Protein AF-A0A7J7NS73-F1 (afdb_monomer)

Nearest PDB structures (foldseek):
  8jua-assembly1_B  TM=2.413E-01  e=7.884E+00  Streptomyces sp. ZJ306

Mean predicted aligned error: 14.18 Å

pLDDT: mean 81.71, std 8.51, range [56.69, 96.31]

InterPro domains:
  IPR004252 Probable transposase, Ptta/En/Spm, plant [PF03004] (30-134)

Foldseek 3Di:
DPDDDPVVVVVVVVVCVDPCCVPPVNPPVVVVVVVVVVVPDQFDFQCVPHFLQNLLVVVCVVVVHDSVPQFLLNSVFVRRAHPVRRGRPPVLNVQLVVCCVVDVPLSQDAQNHSVCVSVPGDDAWADHSPRPRDGRVNSHVVVVVVVVVVVVVVVVVVVVVVVVVVVVVVVVVVVVVVPPPVVVVVVVVVVVVVVVVVVVVVVD

Radius of gyration: 36.44 Å; Cα contacts (8 Å, |Δi|>4): 134; chains: 1; bounding box: 84×57×95 Å

Secondary structure (DSSP, 8-state):
-----HHHHHHHHHHHHSHHIIIIIIIHHHHHHHHHHHHT-SS----TTS-HHHHHHHHHHHHTS-GGGS-HHHHHHHHTB-TT-PBSSHHHHHHHHHHHHH-GGGGSSSTTSHHHHHH-SPPSSBPTT-SS--BHHHHHHHHHHHHHHHHHHHHHHHHHHHHHHHHHHHHHHHHHHHTS-HHHHHHHHHHHHHHHHHHHHT--

Structure (mmCIF, N/CA/C/O backbone):
data_AF-A0A7J7NS73-F1
#
_entry.id   AF-A0A7J7NS73-F1
#
loop_
_atom_site.group_PDB
_atom_site.id
_atom_site.type_symbol
_atom_site.label_atom_id
_atom_site.label_alt_id
_atom_site.label_comp_id
_atom_site.label_asym_id
_atom_site.label_entity_id
_atom_site.label_seq_id
_atom_site.pdbx_PDB_ins_code
_atom_site.Cartn_x
_atom_site.Cartn_y
_atom_site.Cartn_z
_atom_site.occupancy
_atom_site.B_iso_or_equiv
_atom_site.auth_seq_id
_atom_site.auth_comp_id
_atom_site.auth_asym_id
_atom_site.auth_atom_id
_atom_site.pdbx_PDB_model_num
ATOM 1 N N . PRO A 1 1 ? 19.874 -34.256 -9.660 1.00 60.56 1 PRO A N 1
ATOM 2 C CA . PRO A 1 1 ? 20.865 -34.035 -10.738 1.00 60.56 1 PRO A CA 1
ATOM 3 C C . PRO A 1 1 ? 22.137 -34.817 -10.421 1.00 60.56 1 PRO A C 1
ATOM 5 O O . PRO A 1 1 ? 22.610 -34.730 -9.290 1.00 60.56 1 PRO A O 1
ATOM 8 N N . GLU A 1 2 ? 22.622 -35.609 -11.379 1.00 70.38 2 GLU A N 1
ATOM 9 C CA . GLU A 1 2 ? 23.946 -36.233 -11.305 1.00 70.38 2 GLU A CA 1
ATOM 10 C C . GLU A 1 2 ? 25.020 -35.170 -11.060 1.00 70.38 2 GLU A C 1
ATOM 12 O O . GLU A 1 2 ? 24.861 -34.000 -11.421 1.00 70.38 2 GLU A O 1
ATOM 17 N N . PHE A 1 3 ? 26.072 -35.581 -10.360 1.00 80.62 3 PHE A N 1
ATOM 18 C CA . PHE A 1 3 ? 27.175 -34.736 -9.933 1.00 80.62 3 PHE A CA 1
ATOM 19 C C . PHE A 1 3 ? 27.754 -33.978 -11.135 1.00 80.62 3 PHE A C 1
ATOM 21 O O . PHE A 1 3 ? 28.322 -34.590 -12.035 1.00 80.62 3 PHE A O 1
ATOM 28 N N . VAL A 1 4 ? 27.583 -32.653 -11.165 1.00 84.25 4 VAL A N 1
ATOM 29 C CA . VAL A 1 4 ? 28.150 -31.809 -12.224 1.00 84.25 4 VAL A CA 1
ATOM 30 C C . VAL A 1 4 ? 29.666 -31.783 -12.027 1.00 84.25 4 VAL A C 1
ATOM 32 O O . VAL A 1 4 ? 30.113 -31.326 -10.968 1.00 84.25 4 VAL A O 1
ATOM 35 N N . PRO A 1 5 ? 30.465 -32.257 -13.000 1.00 91.12 5 PRO A N 1
ATOM 36 C CA . PRO A 1 5 ? 31.915 -32.206 -12.904 1.00 91.12 5 PRO A CA 1
ATOM 37 C C . PRO A 1 5 ? 32.387 -30.766 -12.708 1.00 91.12 5 PRO A C 1
ATOM 39 O O . PRO A 1 5 ? 31.841 -29.821 -13.290 1.00 91.12 5 PRO A O 1
ATOM 42 N N . ARG A 1 6 ? 33.414 -30.578 -11.874 1.00 88.25 6 ARG A N 1
ATOM 43 C CA . ARG A 1 6 ? 33.948 -29.244 -11.567 1.00 88.25 6 ARG A CA 1
ATOM 44 C C . ARG A 1 6 ? 34.381 -28.523 -12.844 1.00 88.25 6 ARG A C 1
ATOM 46 O O . ARG A 1 6 ? 34.202 -27.311 -12.931 1.00 88.25 6 ARG A O 1
ATOM 53 N N . GLU A 1 7 ? 34.922 -29.244 -13.822 1.00 92.31 7 GLU A N 1
ATOM 54 C CA . GLU A 1 7 ? 35.398 -28.669 -15.081 1.00 92.31 7 GLU A CA 1
ATOM 55 C C . GLU A 1 7 ? 34.259 -28.029 -15.880 1.00 92.31 7 GLU A C 1
ATOM 57 O O . GLU A 1 7 ? 34.429 -26.949 -16.447 1.00 92.31 7 GLU A O 1
ATOM 62 N N . ASP A 1 8 ? 33.083 -28.653 -15.889 1.00 88.94 8 ASP A N 1
ATOM 63 C CA . ASP A 1 8 ? 31.917 -28.135 -16.604 1.00 88.94 8 ASP A CA 1
ATOM 64 C C . ASP A 1 8 ? 31.311 -26.925 -15.889 1.00 88.94 8 ASP A C 1
ATOM 66 O O . ASP A 1 8 ? 30.874 -25.973 -16.542 1.00 88.94 8 ASP A O 1
ATOM 70 N N . TRP A 1 9 ? 31.369 -26.896 -14.553 1.00 86.69 9 TRP A N 1
ATOM 71 C CA . TRP A 1 9 ? 31.002 -25.706 -13.787 1.00 86.69 9 TRP A CA 1
ATOM 72 C C . TRP A 1 9 ? 31.941 -24.530 -14.072 1.00 86.69 9 TRP A C 1
ATOM 74 O O . TRP A 1 9 ? 31.475 -23.416 -14.300 1.00 86.69 9 TRP A O 1
ATOM 84 N N . VAL A 1 10 ? 33.256 -24.768 -14.120 1.00 89.56 10 VAL A N 1
ATOM 85 C CA . VAL A 1 10 ? 34.245 -23.727 -14.449 1.00 89.56 10 VAL A CA 1
ATOM 86 C C . VAL A 1 10 ? 34.012 -23.188 -15.862 1.00 89.56 10 VAL A C 1
ATOM 88 O O . VAL A 1 10 ? 33.873 -21.979 -16.024 1.00 89.56 10 VAL A O 1
ATOM 91 N N . LYS A 1 11 ? 33.827 -24.061 -16.863 1.00 89.31 11 LYS A N 1
ATOM 92 C CA . LYS A 1 11 ? 33.498 -23.646 -18.240 1.00 89.31 11 LYS A CA 1
ATOM 93 C C . LYS A 1 11 ? 32.210 -22.827 -18.318 1.00 89.31 11 LYS A C 1
ATOM 95 O O . LYS A 1 11 ? 32.131 -21.877 -19.094 1.00 89.31 11 LYS A O 1
ATOM 100 N N . PHE A 1 12 ? 31.193 -23.180 -17.532 1.00 85.12 12 PHE A N 1
ATOM 101 C CA . PHE A 1 12 ? 29.945 -22.422 -17.472 1.00 85.12 12 PHE A CA 1
ATOM 102 C C . PHE A 1 12 ? 30.145 -21.026 -16.873 1.00 85.12 12 PHE A C 1
ATOM 104 O O . PHE A 1 12 ? 29.597 -20.055 -17.398 1.00 85.12 12 PHE A O 1
ATOM 111 N N . ILE A 1 13 ? 30.939 -20.906 -15.806 1.00 84.50 13 ILE A N 1
ATOM 112 C CA . ILE A 1 13 ? 31.278 -19.611 -15.206 1.00 84.50 13 ILE A CA 1
ATOM 113 C C . ILE A 1 13 ? 32.102 -18.762 -16.181 1.00 84.50 13 ILE A C 1
ATOM 115 O O . ILE A 1 13 ? 31.768 -17.595 -16.387 1.00 84.50 13 ILE A O 1
ATOM 119 N N . ASP A 1 14 ? 33.098 -19.344 -16.849 1.00 89.62 14 ASP A N 1
ATOM 120 C CA . ASP A 1 14 ? 33.900 -18.657 -17.868 1.00 89.62 14 ASP A CA 1
ATOM 121 C C . ASP A 1 14 ? 33.036 -18.193 -19.045 1.00 89.62 14 ASP A C 1
ATOM 123 O O . ASP A 1 14 ? 33.169 -17.067 -19.522 1.00 89.62 14 ASP A O 1
ATOM 127 N N . TYR A 1 15 ? 32.074 -19.015 -19.473 1.00 84.06 15 TYR A N 1
ATOM 128 C CA . TYR A 1 15 ? 31.088 -18.629 -20.477 1.00 84.06 15 TYR A CA 1
ATOM 129 C C . TYR A 1 15 ? 30.188 -17.486 -19.993 1.00 84.06 15 TYR A C 1
ATOM 131 O O . TYR A 1 15 ? 30.006 -16.516 -20.728 1.00 84.06 15 TYR A O 1
ATOM 139 N N . CYS A 1 16 ? 29.669 -17.549 -18.764 1.00 79.81 16 CYS A N 1
ATOM 140 C CA . CYS A 1 16 ? 28.864 -16.478 -18.170 1.00 79.81 16 CYS A CA 1
ATOM 141 C C . CYS A 1 16 ? 29.636 -15.155 -18.053 1.00 79.81 16 CYS A C 1
ATOM 143 O O . CYS A 1 16 ? 29.041 -14.086 -18.185 1.00 79.81 16 CYS A O 1
ATOM 145 N N . ASN A 1 17 ? 30.949 -15.232 -17.830 1.00 80.44 17 ASN A N 1
ATOM 146 C CA . ASN A 1 17 ? 31.846 -14.080 -17.749 1.00 80.44 17 ASN A CA 1
ATOM 147 C C . ASN A 1 17 ? 32.407 -13.652 -19.109 1.00 80.44 17 ASN A C 1
ATOM 149 O O . ASN A 1 17 ? 33.023 -12.591 -19.210 1.00 80.44 17 ASN A O 1
ATOM 153 N N . SER A 1 18 ? 32.194 -14.445 -20.162 1.00 86.19 18 SER A N 1
ATOM 154 C CA . SER A 1 18 ? 32.634 -14.083 -21.501 1.00 86.19 18 SER A CA 1
ATOM 155 C C . SER A 1 18 ? 31.934 -12.806 -21.959 1.00 86.19 18 SER A C 1
ATOM 157 O O . SER A 1 18 ? 30.728 -12.615 -21.765 1.00 86.19 18 SER A O 1
ATOM 159 N N . GLU A 1 19 ? 32.683 -11.942 -22.641 1.00 86.06 19 GLU A N 1
ATOM 160 C CA . GLU A 1 19 ? 32.148 -10.709 -23.222 1.00 86.06 19 GLU A CA 1
ATOM 161 C C . GLU A 1 19 ? 30.954 -11.005 -24.141 1.00 86.06 19 GLU A C 1
ATOM 163 O O . GLU A 1 19 ? 29.943 -10.301 -24.124 1.00 86.06 19 GLU A O 1
ATOM 168 N N . LYS A 1 20 ? 31.014 -12.125 -24.872 1.00 83.00 20 LYS A N 1
ATOM 169 C CA . LYS A 1 20 ? 29.935 -12.580 -25.749 1.00 83.00 20 LYS A CA 1
ATOM 170 C C . LYS A 1 20 ? 28.628 -12.817 -24.988 1.00 83.00 20 LYS A C 1
ATOM 172 O O . LYS A 1 20 ? 27.575 -12.364 -25.439 1.00 83.00 20 LYS A O 1
ATOM 177 N N . PHE A 1 21 ? 28.673 -13.511 -23.851 1.00 82.31 21 PHE A N 1
ATOM 178 C CA . PHE A 1 21 ? 27.476 -13.766 -23.051 1.00 82.31 21 PHE A CA 1
ATOM 179 C C . PHE A 1 21 ? 26.970 -12.489 -22.382 1.00 82.31 21 PHE A C 1
ATOM 181 O O . PHE A 1 21 ? 25.788 -12.153 -22.503 1.00 82.31 21 PHE A O 1
ATOM 188 N N . LEU A 1 22 ? 27.864 -11.737 -21.734 1.00 78.94 22 LEU A N 1
ATOM 189 C CA . LEU A 1 22 ? 27.497 -10.506 -21.042 1.00 78.94 22 LEU A CA 1
ATOM 190 C C . LEU A 1 22 ? 26.867 -9.494 -22.000 1.00 78.94 22 LEU A C 1
ATOM 192 O O . LEU A 1 22 ? 25.806 -8.958 -21.693 1.00 78.94 22 LEU A O 1
ATOM 196 N N . VAL A 1 23 ? 27.445 -9.275 -23.180 1.00 81.56 23 VAL A N 1
ATOM 197 C CA . VAL A 1 23 ? 26.958 -8.273 -24.135 1.00 81.56 23 VAL A CA 1
ATOM 198 C C . VAL A 1 23 ? 25.747 -8.782 -24.920 1.00 81.56 23 VAL A C 1
ATOM 200 O O . VAL A 1 23 ? 24.679 -8.165 -24.876 1.00 81.56 23 VAL A O 1
ATOM 203 N N . TYR A 1 24 ? 25.876 -9.911 -25.621 1.00 78.12 24 TYR A N 1
ATOM 204 C CA . TYR A 1 24 ? 24.899 -10.318 -26.638 1.00 78.12 24 TYR A CA 1
ATOM 205 C C . TYR A 1 24 ? 23.774 -11.200 -26.104 1.00 78.12 24 TYR A C 1
ATOM 207 O O . TYR A 1 24 ? 22.672 -11.167 -26.651 1.00 78.12 24 TYR A O 1
ATOM 215 N N . VAL A 1 25 ? 24.014 -11.960 -25.033 1.00 79.19 25 VAL A N 1
ATOM 216 C CA . VAL A 1 25 ? 22.995 -12.844 -24.443 1.00 79.19 25 VAL A CA 1
ATOM 217 C C . VAL A 1 25 ? 22.272 -12.151 -23.292 1.00 79.19 25 VAL A C 1
ATOM 219 O O . VAL A 1 25 ? 21.050 -12.257 -23.168 1.00 79.19 25 VAL A O 1
ATOM 222 N N . TYR A 1 26 ? 22.999 -11.394 -22.470 1.00 79.56 26 TYR A N 1
ATOM 223 C CA . TYR A 1 26 ? 22.431 -10.768 -21.284 1.00 79.56 26 TYR A CA 1
ATOM 224 C C . TYR A 1 26 ? 22.078 -9.291 -21.491 1.00 79.56 26 TYR A C 1
ATOM 226 O O . TYR A 1 26 ? 20.899 -8.938 -21.436 1.00 79.56 26 TYR A O 1
ATOM 234 N N . VAL A 1 27 ? 23.051 -8.411 -21.744 1.00 81.19 27 VAL A N 1
ATOM 235 C CA . VAL A 1 27 ? 22.853 -6.951 -21.716 1.00 81.19 27 VAL A CA 1
ATOM 236 C C . VAL A 1 27 ? 21.940 -6.466 -22.840 1.00 81.19 27 VAL A C 1
ATOM 238 O O . VAL A 1 27 ? 20.953 -5.790 -22.546 1.00 81.19 27 VAL A O 1
ATOM 241 N N . ILE A 1 28 ? 22.208 -6.811 -24.105 1.00 80.12 28 ILE A N 1
ATOM 242 C CA . ILE A 1 28 ? 21.413 -6.325 -25.247 1.00 80.12 28 ILE A CA 1
ATOM 243 C C . ILE A 1 28 ? 19.953 -6.813 -25.164 1.00 80.12 28 ILE A C 1
ATOM 245 O O . ILE A 1 28 ? 19.047 -5.969 -25.197 1.00 80.12 28 ILE A O 1
ATOM 249 N N . PRO A 1 29 ? 19.666 -8.118 -24.969 1.00 89.38 29 PRO A N 1
ATOM 250 C CA . PRO A 1 29 ? 18.287 -8.594 -24.873 1.00 89.38 29 PRO A CA 1
ATOM 251 C C . PRO A 1 29 ? 17.561 -8.058 -23.636 1.00 89.38 29 PRO A C 1
ATOM 253 O O . PRO A 1 29 ? 16.378 -7.712 -23.712 1.00 89.38 29 PRO A O 1
ATOM 256 N N . LYS A 1 30 ? 18.251 -7.944 -22.492 1.00 86.19 30 LYS A N 1
ATOM 257 C CA . LYS A 1 30 ? 17.679 -7.355 -21.272 1.00 86.19 30 LYS A CA 1
ATOM 258 C C . LYS A 1 30 ? 17.377 -5.872 -21.461 1.00 86.19 30 LYS A C 1
ATOM 260 O O . LYS A 1 30 ? 16.317 -5.416 -21.041 1.00 86.19 30 LYS A O 1
ATOM 265 N N . SER A 1 31 ? 18.263 -5.129 -22.120 1.00 78.88 31 SER A N 1
ATOM 266 C CA . SER A 1 31 ? 18.066 -3.715 -22.448 1.00 78.88 31 SER A CA 1
ATOM 267 C C . SER A 1 31 ? 16.860 -3.518 -23.369 1.00 78.88 31 SER A C 1
ATOM 269 O O . SER A 1 31 ? 15.975 -2.723 -23.049 1.00 78.88 31 SER A O 1
ATOM 271 N N . LYS A 1 32 ? 16.750 -4.311 -24.445 1.00 87.50 32 LYS A N 1
ATOM 272 C CA . LYS A 1 32 ? 15.605 -4.276 -25.370 1.00 87.50 32 LYS A CA 1
ATOM 273 C C . LYS A 1 32 ? 14.286 -4.558 -24.647 1.00 87.50 32 LYS A C 1
ATOM 275 O O . LYS A 1 32 ? 13.365 -3.747 -24.712 1.00 87.50 32 LYS A O 1
ATOM 280 N N . ARG A 1 33 ? 14.234 -5.637 -23.861 1.00 88.81 33 ARG A N 1
ATOM 281 C CA . ARG A 1 33 ? 13.058 -5.996 -23.052 1.00 88.81 33 ARG A CA 1
ATOM 282 C C . ARG A 1 33 ? 12.699 -4.911 -22.040 1.00 88.81 33 ARG A C 1
ATOM 284 O O . ARG A 1 33 ? 11.530 -4.591 -21.862 1.00 88.81 33 ARG A O 1
ATOM 291 N N . ASN A 1 34 ? 13.693 -4.312 -21.385 1.00 86.12 34 ASN A N 1
ATOM 292 C CA . ASN A 1 34 ? 13.468 -3.209 -20.455 1.00 86.12 34 ASN A CA 1
ATOM 293 C C . ASN A 1 34 ? 12.927 -1.966 -21.169 1.00 86.12 34 ASN A C 1
ATOM 295 O O . ASN A 1 34 ? 12.061 -1.297 -20.615 1.00 86.12 34 ASN A O 1
ATOM 299 N N . LYS A 1 35 ? 13.399 -1.661 -22.384 1.00 86.06 35 LYS A N 1
ATOM 300 C CA . LYS A 1 35 ? 12.881 -0.560 -23.207 1.00 86.06 35 LYS A CA 1
ATOM 301 C C . LYS A 1 35 ? 11.420 -0.800 -23.593 1.00 86.06 35 LYS A C 1
ATOM 303 O O . LYS A 1 35 ? 10.594 0.081 -23.382 1.00 86.06 35 LYS A O 1
ATOM 308 N N . GLU A 1 36 ? 11.095 -2.001 -24.067 1.00 91.38 36 GLU A N 1
ATOM 309 C CA . GLU A 1 36 ? 9.719 -2.411 -24.381 1.00 91.38 36 GLU A CA 1
ATOM 310 C C . GLU A 1 36 ? 8.811 -2.361 -23.145 1.00 91.38 36 GLU A C 1
ATOM 312 O O . GLU A 1 36 ? 7.692 -1.864 -23.214 1.00 91.38 36 GLU A O 1
ATOM 317 N N . ASN A 1 37 ? 9.296 -2.819 -21.989 1.00 87.75 37 ASN A N 1
ATOM 318 C CA . ASN A 1 37 ? 8.539 -2.767 -20.740 1.00 87.75 37 ASN A CA 1
ATOM 319 C C . ASN A 1 37 ? 8.323 -1.330 -20.254 1.00 87.75 37 ASN A C 1
ATOM 321 O O . ASN A 1 37 ? 7.227 -1.010 -19.810 1.00 87.75 37 ASN A O 1
ATOM 325 N N . ARG A 1 38 ? 9.332 -0.454 -20.361 1.00 83.12 38 ARG A N 1
ATOM 326 C CA . ARG A 1 38 ? 9.196 0.972 -20.019 1.00 83.12 38 ARG A CA 1
ATOM 327 C C . ARG A 1 38 ? 8.185 1.677 -20.918 1.00 83.12 38 ARG A C 1
ATOM 329 O O . ARG A 1 38 ? 7.434 2.499 -20.415 1.00 83.12 38 ARG A O 1
ATOM 336 N N . ALA A 1 39 ? 8.131 1.324 -22.202 1.00 85.56 39 ALA A N 1
ATOM 337 C CA . ALA A 1 39 ? 7.144 1.868 -23.134 1.00 85.56 39 ALA A CA 1
ATOM 338 C C . ALA A 1 39 ? 5.697 1.477 -22.777 1.00 85.56 39 ALA A C 1
ATOM 340 O O . ALA A 1 39 ? 4.770 2.190 -23.136 1.00 85.56 39 ALA A O 1
ATOM 341 N N . LYS A 1 40 ? 5.499 0.368 -22.050 1.00 86.75 40 LYS A N 1
ATOM 342 C CA . LYS A 1 40 ? 4.182 -0.091 -21.575 1.00 86.75 40 LYS A CA 1
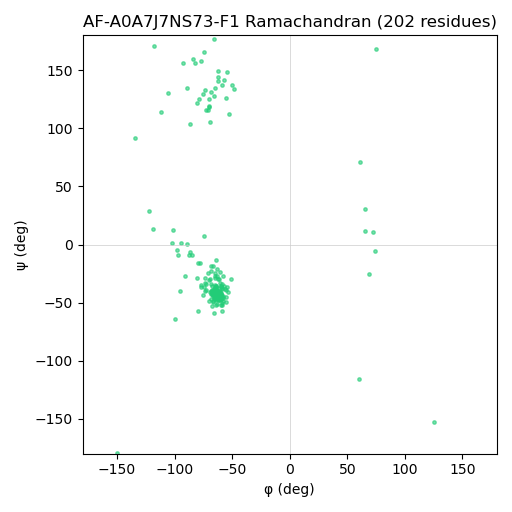ATOM 343 C C . LYS A 1 40 ? 3.766 0.521 -20.231 1.00 86.75 40 LYS A C 1
ATOM 345 O O . LYS A 1 40 ? 2.661 0.249 -19.766 1.00 86.75 40 LYS A O 1
ATOM 350 N N . LEU A 1 41 ? 4.640 1.276 -19.559 1.00 80.12 41 LEU A N 1
ATOM 351 C CA . LEU A 1 41 ? 4.307 1.878 -18.268 1.00 80.12 41 LEU A CA 1
ATOM 352 C C . LEU A 1 41 ? 3.331 3.034 -18.482 1.00 80.12 41 LEU A C 1
ATOM 354 O O . LEU A 1 41 ? 3.689 4.036 -19.088 1.00 80.12 41 LEU A O 1
ATOM 358 N N . ILE A 1 42 ? 2.119 2.884 -17.947 1.00 75.00 42 ILE A N 1
ATOM 359 C CA . ILE A 1 42 ? 1.074 3.910 -17.996 1.00 75.00 42 ILE A CA 1
ATOM 360 C C . ILE A 1 42 ? 1.520 5.120 -17.166 1.00 75.00 42 ILE A C 1
ATOM 362 O O . ILE A 1 42 ? 1.713 6.195 -17.715 1.00 75.00 42 ILE A O 1
ATOM 366 N N . ALA A 1 43 ? 1.798 4.926 -15.875 1.00 75.56 43 ALA A N 1
ATOM 367 C CA . ALA A 1 43 ? 2.302 5.971 -14.986 1.00 75.56 43 ALA A CA 1
ATOM 368 C C . ALA A 1 43 ? 3.749 5.655 -14.583 1.00 75.56 43 ALA A C 1
ATOM 370 O O . ALA A 1 43 ? 4.004 4.655 -13.906 1.00 75.56 43 ALA A O 1
ATOM 371 N N . SER A 1 44 ? 4.710 6.483 -15.006 1.00 81.38 44 SER A N 1
ATOM 372 C CA . SER A 1 44 ? 6.110 6.297 -14.618 1.00 81.38 44 SER A CA 1
ATOM 373 C C . SER A 1 44 ? 6.419 7.043 -13.318 1.00 81.38 44 SER A C 1
ATOM 375 O O . SER A 1 44 ? 6.028 8.193 -13.125 1.00 81.38 44 SER A O 1
ATOM 377 N N . CYS A 1 45 ? 7.120 6.372 -12.406 1.00 84.12 45 CYS A N 1
ATOM 378 C CA . CYS A 1 45 ? 7.539 6.969 -11.144 1.00 84.12 45 CYS A CA 1
ATOM 379 C C . CYS A 1 45 ? 8.594 8.061 -11.394 1.00 84.12 45 CYS A C 1
ATOM 381 O O . CYS A 1 45 ? 9.583 7.837 -12.095 1.00 84.12 45 CYS A O 1
ATOM 383 N N . THR A 1 46 ? 8.400 9.233 -10.794 1.00 86.38 46 THR A N 1
ATOM 384 C CA . THR A 1 46 ? 9.232 10.437 -10.957 1.00 86.38 46 THR A CA 1
ATOM 385 C C . THR A 1 46 ? 10.256 10.623 -9.838 1.00 86.38 46 THR A C 1
ATOM 387 O O . THR A 1 46 ? 11.089 11.526 -9.919 1.00 86.38 46 THR A O 1
ATOM 390 N N . LEU A 1 47 ? 10.239 9.772 -8.807 1.00 83.75 47 LEU A N 1
ATOM 391 C CA . LEU A 1 47 ? 1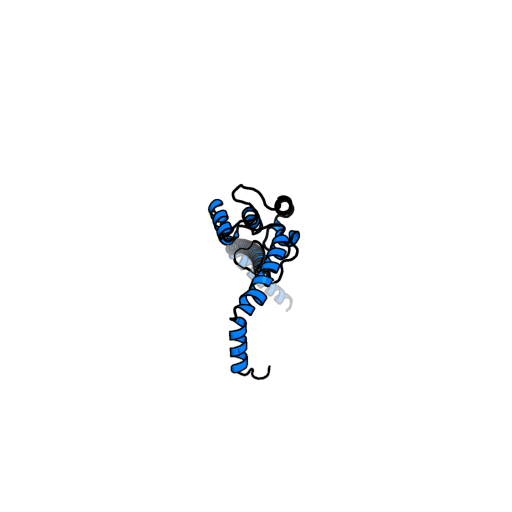1.056 9.948 -7.599 1.00 83.75 47 LEU A CA 1
ATOM 392 C C . LEU A 1 47 ? 12.569 9.779 -7.821 1.00 83.75 47 LEU A C 1
ATOM 394 O O . LEU A 1 47 ? 13.374 10.246 -7.012 1.00 83.75 47 LEU A O 1
ATOM 398 N N . GLY A 1 48 ? 12.984 9.143 -8.919 1.00 81.94 48 GLY A N 1
ATOM 399 C CA . GLY A 1 48 ? 14.396 8.936 -9.239 1.00 81.94 48 GLY A CA 1
ATOM 400 C C . GLY A 1 48 ? 15.118 8.125 -8.157 1.00 81.94 48 GLY A C 1
ATOM 401 O O . GLY A 1 48 ? 14.807 6.956 -7.951 1.00 81.94 48 GLY A O 1
ATOM 402 N N . ARG A 1 49 ? 16.103 8.743 -7.486 1.00 79.81 49 ARG A N 1
ATOM 403 C CA . ARG A 1 49 ? 16.847 8.133 -6.362 1.00 79.81 49 ARG A CA 1
ATOM 404 C C . ARG A 1 49 ? 16.093 8.192 -5.033 1.00 79.81 49 ARG A C 1
ATOM 406 O O . ARG A 1 49 ? 16.467 7.492 -4.098 1.00 79.81 49 ARG A O 1
ATOM 413 N N . THR A 1 50 ? 15.060 9.022 -4.937 1.00 83.50 50 THR A N 1
ATOM 414 C CA . THR A 1 50 ? 14.227 9.112 -3.741 1.00 83.50 50 THR A CA 1
ATOM 415 C C . THR A 1 50 ? 13.319 7.888 -3.695 1.00 83.50 50 THR A C 1
ATOM 417 O O . THR A 1 50 ? 12.673 7.543 -4.682 1.00 83.50 50 THR A O 1
ATOM 420 N N . SER A 1 51 ? 13.279 7.190 -2.565 1.00 86.12 51 SER A N 1
ATOM 421 C CA . SER A 1 51 ? 12.359 6.069 -2.390 1.00 86.12 51 SER A CA 1
ATOM 422 C C . SER A 1 51 ? 10.975 6.576 -1.981 1.00 86.12 51 SER A C 1
ATOM 424 O O . SER A 1 51 ? 10.844 7.634 -1.369 1.00 86.12 51 SER A O 1
ATOM 426 N N . MET A 1 52 ? 9.934 5.785 -2.257 1.00 88.62 52 MET A N 1
ATOM 427 C CA . MET A 1 52 ? 8.584 6.053 -1.739 1.00 88.62 52 MET A CA 1
ATOM 428 C C . MET A 1 52 ? 8.557 6.109 -0.201 1.00 88.62 52 MET A C 1
ATOM 430 O O . MET A 1 52 ? 7.720 6.803 0.358 1.00 88.62 52 MET A O 1
ATOM 434 N N . LEU A 1 53 ? 9.485 5.421 0.479 1.00 88.12 53 LEU A N 1
ATOM 435 C CA . LEU A 1 53 ? 9.634 5.502 1.933 1.00 88.12 53 LEU A CA 1
ATOM 436 C C . LEU A 1 53 ? 10.102 6.894 2.381 1.00 88.12 53 LEU A C 1
ATOM 438 O O . LEU A 1 53 ? 9.522 7.462 3.292 1.00 88.12 53 LEU A O 1
ATOM 442 N N . ILE A 1 54 ? 11.091 7.478 1.699 1.00 90.19 54 ILE A N 1
ATOM 443 C CA . ILE A 1 54 ? 11.539 8.848 1.993 1.00 90.19 54 ILE A CA 1
ATOM 444 C C . ILE A 1 54 ? 10.417 9.849 1.705 1.00 90.19 54 ILE A C 1
ATOM 446 O O . ILE A 1 54 ? 10.226 10.802 2.451 1.00 90.19 54 ILE A O 1
ATOM 450 N N . THR A 1 55 ? 9.662 9.644 0.622 1.00 90.75 55 THR A N 1
ATOM 451 C CA . THR A 1 55 ? 8.493 10.479 0.318 1.00 90.75 55 THR A CA 1
ATOM 452 C C . THR A 1 55 ? 7.434 10.382 1.410 1.00 90.75 55 THR A C 1
ATOM 454 O O . THR A 1 55 ? 6.881 11.406 1.789 1.00 90.75 55 THR A O 1
ATOM 457 N N . ARG A 1 56 ? 7.177 9.179 1.935 1.00 90.75 56 ARG A N 1
ATOM 458 C CA . ARG A 1 56 ? 6.270 8.981 3.067 1.00 90.75 56 ARG A CA 1
ATOM 459 C C . ARG A 1 56 ? 6.731 9.763 4.294 1.00 90.75 56 ARG A C 1
ATOM 461 O O . ARG A 1 56 ? 5.945 10.550 4.797 1.00 90.75 56 ARG A O 1
ATOM 468 N N . HIS A 1 57 ? 7.993 9.603 4.686 1.00 91.62 57 HIS A N 1
ATOM 469 C CA . HIS A 1 57 ? 8.555 10.290 5.849 1.00 91.62 57 HIS A CA 1
ATOM 470 C C . HIS A 1 57 ? 8.399 11.804 5.767 1.00 91.62 57 HIS A C 1
ATOM 472 O O . HIS A 1 57 ? 7.939 12.446 6.701 1.00 91.62 57 HIS A O 1
ATOM 478 N N . LYS A 1 58 ? 8.694 12.381 4.600 1.00 92.25 58 LYS A N 1
ATOM 479 C CA . LYS A 1 58 ? 8.520 13.821 4.385 1.00 92.25 58 LYS A CA 1
ATOM 480 C C . LYS A 1 58 ? 7.064 14.261 4.509 1.00 92.25 58 LYS A C 1
ATOM 482 O O . LYS A 1 58 ? 6.794 15.287 5.114 1.00 92.25 58 LYS A O 1
ATOM 487 N N . LEU A 1 59 ? 6.128 13.483 3.962 1.00 90.88 59 LEU A N 1
ATOM 488 C CA . LEU A 1 59 ? 4.696 13.774 4.093 1.00 90.88 59 LEU A CA 1
ATOM 489 C C . LEU A 1 59 ? 4.216 13.672 5.546 1.00 90.88 59 LEU A C 1
ATOM 491 O O . LEU A 1 59 ? 3.346 14.442 5.948 1.00 90.88 59 LEU A O 1
ATOM 495 N N . ALA A 1 60 ? 4.756 12.722 6.309 1.00 91.44 60 ALA A N 1
ATOM 496 C CA . ALA A 1 60 ? 4.448 12.546 7.722 1.00 91.44 60 ALA A CA 1
ATOM 497 C C . ALA A 1 60 ? 4.962 13.737 8.544 1.00 91.44 60 ALA A C 1
ATOM 499 O O . ALA A 1 60 ? 4.184 14.362 9.266 1.00 91.44 60 ALA A O 1
ATOM 500 N N . GLU A 1 61 ? 6.223 14.135 8.333 1.00 94.50 61 GLU A N 1
ATOM 501 C CA . GLU A 1 61 ? 6.829 15.326 8.943 1.00 94.50 61 GLU A CA 1
ATOM 502 C C . GLU A 1 61 ? 6.051 16.607 8.610 1.00 94.50 61 GLU A C 1
ATOM 504 O O . GLU A 1 61 ? 5.738 17.387 9.506 1.00 94.50 61 GLU A O 1
ATOM 509 N N . GLU A 1 62 ? 5.679 16.809 7.342 1.00 92.44 62 GLU A N 1
ATOM 510 C CA . GLU A 1 62 ? 4.904 17.976 6.895 1.00 92.44 62 GLU A CA 1
ATOM 511 C C . GLU A 1 62 ? 3.519 18.065 7.555 1.00 92.44 62 GLU A C 1
ATOM 513 O O . GLU A 1 62 ? 2.987 19.162 7.730 1.00 92.44 62 GLU A O 1
ATOM 518 N N . ARG A 1 63 ? 2.924 16.925 7.921 1.00 89.44 63 ARG A N 1
ATOM 519 C CA . ARG A 1 63 ? 1.606 16.856 8.570 1.00 89.44 63 ARG A CA 1
ATOM 520 C C . ARG A 1 63 ? 1.673 16.742 10.092 1.00 89.44 63 ARG A C 1
ATOM 522 O O . ARG A 1 63 ? 0.628 16.841 10.729 1.00 89.44 63 ARG A O 1
ATOM 529 N N . GLY A 1 64 ? 2.857 16.538 10.669 1.00 92.25 64 GLY A N 1
ATOM 530 C CA . GLY A 1 64 ? 3.026 16.286 12.102 1.00 92.25 64 GLY A CA 1
ATOM 531 C C . GLY A 1 64 ? 2.393 14.970 12.570 1.00 92.25 64 GLY A C 1
ATOM 532 O O . GLY A 1 64 ? 1.923 14.895 13.703 1.00 92.25 64 GLY A O 1
ATOM 533 N N . VAL A 1 65 ? 2.345 13.962 11.696 1.00 90.62 65 VAL A N 1
ATOM 534 C CA . VAL A 1 65 ? 1.772 12.630 11.966 1.00 90.62 65 VAL A CA 1
ATOM 535 C C . VAL A 1 65 ? 2.845 11.552 11.839 1.00 90.62 65 VAL A C 1
ATOM 537 O O . VAL A 1 65 ? 3.958 11.821 11.390 1.00 90.62 65 VAL A O 1
ATOM 540 N N . THR A 1 66 ? 2.523 10.325 12.235 1.00 86.44 66 THR A N 1
ATOM 541 C CA . THR A 1 66 ? 3.414 9.169 12.070 1.00 86.44 66 THR A CA 1
ATOM 542 C C . THR A 1 66 ? 3.413 8.644 10.629 1.00 86.44 66 THR A C 1
ATOM 544 O O . THR A 1 66 ? 2.467 8.860 9.865 1.00 86.44 66 THR A O 1
ATOM 547 N N . ASP A 1 67 ? 4.469 7.927 10.234 1.00 83.12 67 ASP A N 1
ATOM 548 C CA . ASP A 1 67 ? 4.586 7.332 8.893 1.00 83.12 67 ASP A CA 1
ATOM 549 C C . ASP A 1 67 ? 3.437 6.359 8.592 1.00 83.12 67 ASP A C 1
ATOM 551 O O . ASP A 1 67 ? 2.970 6.256 7.454 1.00 83.12 67 ASP A O 1
ATOM 555 N N . GLU A 1 68 ? 2.965 5.649 9.614 1.00 78.62 68 GLU A N 1
ATOM 556 C CA . GLU A 1 68 ? 1.888 4.665 9.538 1.00 78.62 68 GLU A CA 1
ATOM 557 C C . GLU A 1 68 ? 0.539 5.292 9.165 1.00 78.62 68 GLU A C 1
ATOM 559 O O . GLU A 1 68 ? -0.297 4.632 8.543 1.00 78.62 68 GLU A O 1
ATOM 564 N N . GLU A 1 69 ? 0.341 6.569 9.489 1.00 79.75 69 GLU A N 1
ATOM 565 C CA . GLU A 1 69 ? -0.876 7.318 9.167 1.00 79.75 69 GLU A CA 1
ATOM 566 C C . GLU A 1 69 ? -0.908 7.773 7.699 1.00 79.75 69 GLU A C 1
ATOM 568 O O . GLU A 1 69 ? -1.969 8.099 7.160 1.00 79.75 69 GLU A O 1
ATOM 573 N N . ILE A 1 70 ? 0.237 7.743 7.007 1.00 83.31 70 ILE A N 1
ATOM 574 C CA . ILE A 1 70 ? 0.334 8.123 5.599 1.00 83.31 70 ILE A CA 1
ATOM 575 C C . ILE A 1 70 ? 0.026 6.927 4.690 1.00 83.31 70 ILE A C 1
ATOM 577 O O . ILE A 1 70 ? 0.853 6.043 4.414 1.00 83.31 70 ILE A O 1
ATOM 581 N N . GLY A 1 71 ? -1.184 6.951 4.132 1.00 80.50 71 GLY A N 1
ATOM 582 C CA . GLY A 1 71 ? -1.675 5.934 3.210 1.00 80.50 71 GLY A CA 1
ATOM 583 C C . GLY A 1 71 ? -0.858 5.832 1.915 1.00 80.50 71 GLY A C 1
ATOM 584 O O . GLY A 1 71 ? -0.338 6.810 1.376 1.00 80.50 71 GLY A O 1
ATOM 585 N N . ARG A 1 72 ? -0.788 4.628 1.336 1.00 84.25 72 ARG A N 1
ATOM 586 C CA . ARG A 1 72 ? 0.006 4.379 0.116 1.00 84.25 72 ARG A CA 1
ATOM 587 C C . ARG A 1 72 ? -0.465 5.150 -1.122 1.00 84.25 72 ARG A C 1
ATOM 589 O O . ARG A 1 72 ? 0.353 5.452 -1.985 1.00 84.25 72 ARG A O 1
ATOM 596 N N . VAL A 1 73 ? -1.749 5.510 -1.203 1.00 85.50 73 VAL A N 1
ATOM 597 C CA . VAL A 1 73 ? -2.284 6.394 -2.260 1.00 85.50 73 VAL A CA 1
ATOM 598 C C . VAL A 1 73 ? -1.686 7.798 -2.148 1.00 85.50 73 VAL A C 1
ATOM 600 O O . VAL A 1 73 ? -1.332 8.406 -3.156 1.00 85.50 73 VAL A O 1
ATOM 603 N N . GLU A 1 74 ? -1.512 8.293 -0.925 1.00 86.31 74 GLU A N 1
ATOM 604 C CA . GLU A 1 74 ? -0.971 9.630 -0.666 1.00 86.31 74 GLU A CA 1
ATOM 605 C C . GLU A 1 74 ? 0.507 9.725 -1.022 1.00 86.31 74 GLU A C 1
ATOM 607 O O . GLU A 1 74 ? 0.962 10.774 -1.454 1.00 86.31 74 GLU A O 1
ATOM 612 N N . VAL A 1 75 ? 1.231 8.611 -0.914 1.00 88.50 75 VAL A N 1
ATOM 613 C CA . VAL A 1 75 ? 2.607 8.481 -1.405 1.00 88.50 75 VAL A CA 1
ATOM 614 C C . VAL A 1 75 ? 2.638 8.309 -2.928 1.00 88.50 75 VAL A C 1
ATOM 616 O O . VAL A 1 75 ? 3.548 8.801 -3.596 1.00 88.50 75 VAL A O 1
ATOM 619 N N . TYR A 1 76 ? 1.644 7.626 -3.506 1.00 86.38 76 TYR 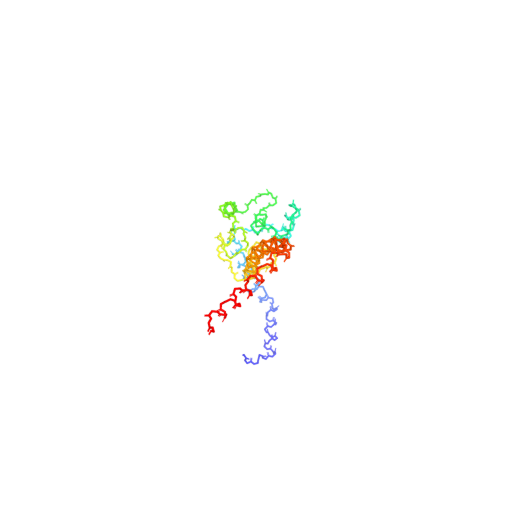A N 1
ATOM 620 C CA . TYR A 1 76 ? 1.586 7.338 -4.939 1.00 86.38 76 TYR A CA 1
ATOM 621 C C . TYR A 1 76 ? 1.464 8.608 -5.792 1.00 86.38 76 TYR A C 1
ATOM 623 O O . TYR A 1 76 ? 2.156 8.723 -6.801 1.00 86.38 76 TYR A O 1
ATOM 631 N N . ILE A 1 77 ? 0.638 9.574 -5.386 1.00 86.94 77 ILE A N 1
ATOM 632 C CA . ILE A 1 77 ? 0.421 10.834 -6.122 1.00 86.94 77 ILE A CA 1
ATOM 633 C C . ILE A 1 77 ? 1.724 11.639 -6.316 1.00 86.94 77 ILE A C 1
ATOM 635 O O . ILE A 1 77 ? 2.102 11.883 -7.467 1.00 86.94 77 ILE A O 1
ATOM 639 N N . PRO A 1 78 ? 2.467 12.024 -5.260 1.00 88.19 78 PRO A N 1
ATOM 640 C CA . PRO A 1 78 ? 3.729 12.741 -5.414 1.00 88.19 78 PRO A CA 1
ATOM 641 C C . PRO A 1 78 ? 4.789 11.878 -6.101 1.00 88.19 78 PRO A C 1
ATOM 643 O O . PRO A 1 78 ? 5.619 12.409 -6.832 1.00 88.19 78 PRO A O 1
ATOM 646 N N . ALA A 1 79 ? 4.727 10.549 -5.957 1.00 88.19 79 ALA A N 1
ATOM 647 C CA . ALA A 1 79 ? 5.631 9.646 -6.661 1.00 88.19 79 ALA A CA 1
ATOM 648 C C . ALA A 1 79 ? 5.447 9.618 -8.186 1.00 88.19 79 ALA A C 1
ATOM 650 O O . ALA A 1 79 ? 6.345 9.158 -8.888 1.00 88.19 79 ALA A O 1
ATOM 651 N N . HIS A 1 80 ? 4.306 10.087 -8.690 1.00 87.81 80 HIS A N 1
ATOM 652 C CA . HIS A 1 80 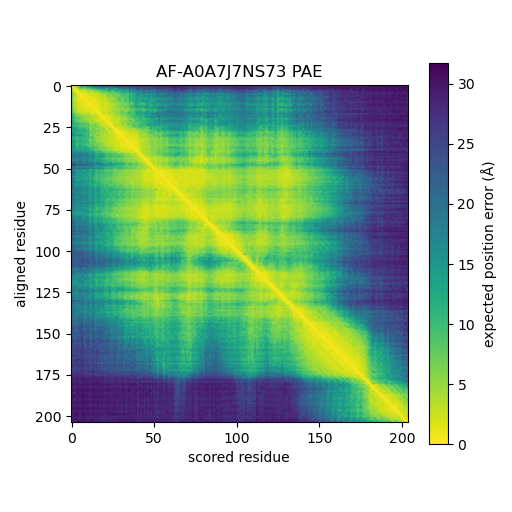? 3.992 10.174 -10.121 1.00 87.81 80 HIS A CA 1
ATOM 653 C C . HIS A 1 80 ? 3.754 11.622 -10.567 1.00 87.81 80 HIS A C 1
ATOM 655 O O . HIS A 1 80 ? 3.293 11.878 -11.678 1.00 87.81 80 HIS A O 1
ATOM 661 N N . THR A 1 81 ? 4.118 12.587 -9.723 1.00 87.31 81 THR A N 1
ATOM 662 C CA . THR A 1 81 ? 4.094 14.010 -10.052 1.00 87.31 81 THR A CA 1
ATOM 663 C C . THR A 1 81 ? 5.527 14.478 -10.271 1.00 87.31 81 THR A C 1
ATOM 665 O O . THR A 1 81 ? 6.434 14.172 -9.493 1.00 87.31 81 THR A O 1
ATOM 668 N N . LYS A 1 82 ? 5.783 15.163 -11.383 1.00 86.38 82 LYS A N 1
ATOM 669 C CA . LYS A 1 82 ? 7.102 15.734 -11.676 1.00 86.38 82 LYS A CA 1
ATOM 670 C C . LYS A 1 82 ? 7.348 16.987 -10.816 1.00 86.38 82 LYS A C 1
ATOM 672 O O . LYS A 1 82 ? 6.433 17.552 -10.226 1.00 86.38 82 LYS A O 1
ATOM 677 N N . LYS A 1 83 ? 8.605 17.442 -10.749 1.00 83.25 83 LYS A N 1
ATOM 678 C CA . LYS A 1 83 ? 9.003 18.632 -9.963 1.00 83.25 83 LYS A CA 1
ATOM 679 C C . LYS A 1 83 ? 8.336 19.932 -10.429 1.00 83.25 83 LYS A C 1
ATOM 681 O O . LYS A 1 83 ? 8.100 20.814 -9.617 1.00 83.25 83 LYS A O 1
ATOM 686 N N . ASP A 1 84 ? 8.019 20.026 -11.716 1.00 87.56 84 ASP A N 1
ATOM 687 C CA . ASP A 1 84 ? 7.242 21.107 -12.342 1.00 87.56 84 ASP A CA 1
ATOM 688 C C . ASP A 1 84 ? 5.733 21.018 -12.034 1.00 87.56 84 ASP A C 1
ATOM 690 O O . ASP A 1 84 ? 4.946 21.767 -12.601 1.00 87.56 84 ASP A O 1
ATOM 694 N N . LYS A 1 85 ? 5.325 20.105 -11.139 1.00 83.00 85 LYS A N 1
ATOM 695 C CA . LYS A 1 85 ? 3.934 19.773 -10.796 1.00 83.00 85 LYS A CA 1
ATOM 696 C C . LYS A 1 85 ? 3.135 19.151 -11.943 1.00 83.00 85 LYS A C 1
ATOM 698 O O . LYS A 1 85 ? 1.930 18.955 -11.807 1.00 83.00 85 LYS A O 1
ATOM 703 N N . THR A 1 86 ? 3.791 18.755 -13.034 1.00 85.06 86 THR A N 1
ATOM 704 C CA . THR A 1 86 ? 3.133 18.009 -14.105 1.00 85.06 86 THR A CA 1
ATOM 705 C C . THR A 1 86 ? 2.802 16.602 -13.614 1.00 85.06 86 THR A C 1
ATOM 707 O O . THR A 1 86 ? 3.691 15.811 -13.274 1.00 85.06 86 THR A O 1
ATOM 710 N N . ILE A 1 87 ? 1.513 16.280 -13.586 1.00 82.75 87 ILE A N 1
ATOM 711 C CA . ILE A 1 87 ? 1.011 14.977 -13.161 1.00 82.75 87 ILE A CA 1
ATOM 712 C C . ILE A 1 87 ? 1.175 13.968 -14.300 1.00 82.75 87 ILE A C 1
ATOM 714 O O . ILE A 1 87 ? 0.687 14.186 -15.409 1.00 82.75 87 ILE A O 1
ATOM 718 N N . GLN A 1 88 ? 1.841 12.842 -14.035 1.00 76.38 88 GLN A N 1
ATOM 719 C CA . GLN A 1 88 ? 1.823 11.719 -14.965 1.00 76.38 88 GLN A CA 1
ATOM 720 C C . GLN A 1 88 ? 0.528 10.927 -14.773 1.00 76.38 88 GLN A C 1
ATOM 722 O O . GLN A 1 88 ? 0.263 10.437 -13.680 1.00 76.38 88 GLN A O 1
ATOM 727 N N . CYS A 1 89 ? -0.264 10.802 -15.841 1.00 81.25 89 CYS A N 1
ATOM 728 C CA . CYS A 1 89 ? -1.591 10.170 -15.836 1.00 81.25 89 CYS A CA 1
ATOM 729 C C . CYS A 1 89 ? -2.602 10.861 -14.904 1.00 81.25 89 CYS A C 1
ATOM 731 O O . CYS A 1 89 ? -2.991 10.284 -13.883 1.00 81.25 89 CYS A O 1
ATOM 733 N N . PRO A 1 90 ? -3.062 12.074 -15.267 1.00 84.00 90 PRO A N 1
ATOM 734 C CA . PRO A 1 90 ? -4.040 12.817 -14.475 1.00 84.00 90 PRO A CA 1
ATOM 735 C C . PRO A 1 90 ? -5.327 12.021 -14.238 1.00 84.00 90 PRO A C 1
ATOM 737 O O . PRO A 1 90 ? -5.816 12.017 -13.115 1.00 84.00 90 PRO A O 1
ATOM 740 N N . ASP A 1 91 ? -5.807 11.265 -15.229 1.00 84.44 91 ASP A N 1
ATOM 741 C CA . ASP A 1 91 ? -7.030 10.457 -15.107 1.00 84.44 91 ASP A CA 1
ATOM 742 C C . ASP A 1 91 ? -6.913 9.391 -14.013 1.00 84.44 91 ASP A C 1
ATOM 744 O O . ASP A 1 91 ? -7.820 9.197 -13.206 1.00 84.44 91 ASP A O 1
ATOM 748 N N . VAL A 1 92 ? -5.753 8.731 -13.933 1.00 83.06 92 VAL A N 1
ATOM 749 C CA . VAL A 1 92 ? -5.491 7.710 -12.913 1.00 83.06 92 VAL A CA 1
ATOM 750 C C . VAL A 1 92 ? -5.476 8.347 -11.530 1.00 83.06 92 VAL A C 1
ATOM 752 O O . VAL A 1 92 ? -6.107 7.828 -10.617 1.00 83.06 92 VAL A O 1
ATOM 755 N N . ILE A 1 93 ? -4.793 9.480 -11.364 1.00 83.50 93 ILE A N 1
ATOM 756 C CA . ILE A 1 93 ? -4.730 10.172 -10.072 1.00 83.50 93 ILE A CA 1
ATOM 757 C C . ILE A 1 93 ? -6.098 10.724 -9.661 1.00 83.50 93 ILE A C 1
ATOM 759 O O . ILE A 1 93 ? -6.479 10.567 -8.500 1.00 83.50 93 ILE A O 1
ATOM 763 N N . ALA A 1 94 ? -6.856 11.291 -10.598 1.00 84.25 94 ALA A N 1
ATOM 764 C CA . ALA A 1 94 ? -8.211 11.769 -10.353 1.00 84.25 94 ALA A CA 1
ATOM 765 C C . ALA A 1 94 ? -9.134 10.625 -9.911 1.00 84.25 94 ALA A C 1
ATOM 767 O O . ALA A 1 94 ? -9.882 10.769 -8.948 1.00 84.25 94 ALA A O 1
ATOM 768 N N . GLU A 1 95 ? -9.048 9.455 -10.544 1.00 83.12 95 GLU A N 1
ATOM 769 C CA . GLU A 1 95 ? -9.801 8.277 -10.113 1.00 83.12 95 GLU A CA 1
ATOM 770 C C . GLU A 1 95 ? -9.383 7.769 -8.727 1.00 83.12 95 GLU A C 1
ATOM 772 O O . GLU A 1 95 ? -10.252 7.444 -7.916 1.00 83.12 95 GLU A O 1
ATOM 777 N N . LEU A 1 96 ? -8.080 7.735 -8.418 1.00 83.50 96 LEU A N 1
ATOM 778 C CA . LEU A 1 96 ? -7.600 7.352 -7.084 1.00 83.50 96 LEU A CA 1
ATOM 779 C C . LEU A 1 96 ? -8.166 8.299 -6.008 1.00 83.50 96 LEU A C 1
ATOM 781 O O . LEU A 1 96 ? -8.622 7.849 -4.956 1.00 83.50 96 LEU A O 1
ATOM 785 N N . GLN A 1 97 ? -8.181 9.606 -6.280 1.00 83.12 97 GLN A N 1
ATOM 786 C CA . GLN A 1 97 ? -8.750 10.617 -5.384 1.00 83.12 97 GLN A CA 1
ATOM 787 C C . GLN A 1 97 ? -10.277 10.503 -5.270 1.00 83.12 97 GLN A C 1
ATOM 789 O O . GLN A 1 97 ? -10.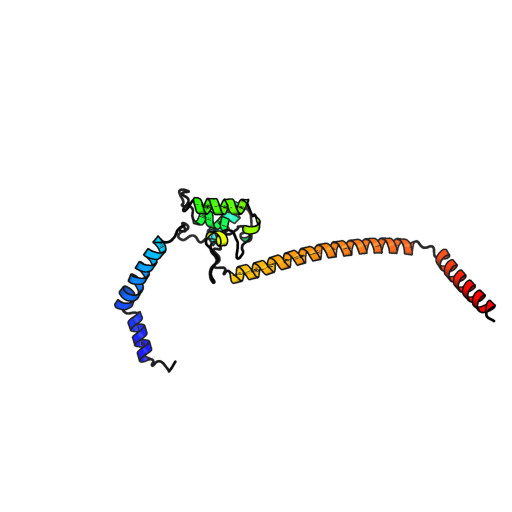817 10.559 -4.168 1.00 83.12 97 GLN A O 1
ATOM 794 N N . ASN A 1 98 ? -10.979 10.276 -6.379 1.00 83.94 98 ASN A N 1
ATOM 795 C CA . ASN A 1 98 ? -12.431 10.097 -6.381 1.00 83.94 98 ASN A CA 1
ATOM 796 C C . ASN A 1 98 ? -12.857 8.842 -5.614 1.00 83.94 98 ASN A C 1
ATOM 798 O O . ASN A 1 98 ? -13.853 8.864 -4.894 1.00 83.94 98 ASN A O 1
ATOM 802 N N . THR A 1 99 ? -12.102 7.752 -5.736 1.00 77.38 99 THR A N 1
ATOM 803 C CA . THR A 1 99 ? -12.377 6.511 -4.999 1.00 77.38 99 THR A CA 1
ATOM 804 C C . THR A 1 99 ? -12.135 6.709 -3.505 1.00 77.38 99 THR A C 1
ATOM 806 O O . THR A 1 99 ? -12.971 6.308 -2.701 1.00 77.38 99 THR A O 1
ATOM 809 N N . LYS A 1 100 ? -11.071 7.441 -3.136 1.00 74.25 100 LYS A N 1
ATOM 810 C CA . LYS A 1 100 ? -10.815 7.872 -1.753 1.00 74.25 100 LYS A CA 1
ATOM 811 C C . LYS A 1 100 ? -11.998 8.651 -1.155 1.00 74.25 100 LYS A C 1
ATOM 813 O O . LYS A 1 100 ? -12.308 8.462 0.015 1.00 74.25 100 LYS A O 1
ATOM 818 N N . LEU A 1 101 ? -12.650 9.514 -1.940 1.00 78.25 101 LEU A N 1
ATOM 819 C CA . LEU A 1 101 ? -13.823 10.278 -1.493 1.00 78.25 101 LEU A CA 1
ATOM 820 C C . LEU A 1 101 ? -15.086 9.414 -1.362 1.00 78.25 101 LEU A C 1
ATOM 822 O O . LEU A 1 101 ? -15.868 9.621 -0.439 1.00 78.25 101 LEU A O 1
ATOM 826 N N . LYS A 1 102 ? -15.301 8.466 -2.283 1.00 79.06 102 LYS A N 1
ATOM 827 C CA . LYS A 1 102 ? -16.503 7.614 -2.312 1.00 79.06 102 LYS A CA 1
ATOM 828 C C . LYS A 1 102 ? -16.474 6.488 -1.282 1.00 79.06 102 LYS A C 1
ATOM 830 O O . LYS A 1 102 ? -17.517 6.150 -0.734 1.00 79.06 102 LYS A O 1
ATOM 835 N N . ASP A 1 103 ? -15.304 5.908 -1.038 1.00 71.44 103 ASP A N 1
ATOM 836 C CA . ASP A 1 103 ? -15.118 4.824 -0.080 1.00 71.44 103 ASP 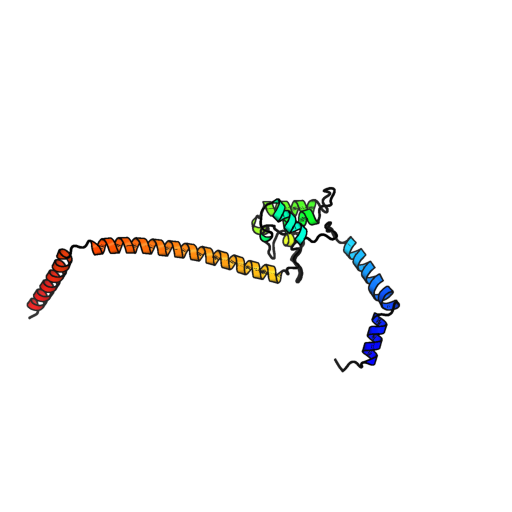A CA 1
ATOM 837 C C . ASP A 1 103 ? -13.886 5.094 0.796 1.00 71.44 103 ASP A C 1
ATOM 839 O O . ASP A 1 103 ? -12.771 4.684 0.462 1.00 71.44 103 ASP A O 1
ATOM 843 N N . PRO A 1 104 ? -14.061 5.748 1.953 1.00 68.88 104 PRO A N 1
ATOM 844 C CA . PRO A 1 104 ? -12.967 5.992 2.884 1.00 68.88 104 PRO A CA 1
ATOM 845 C C . PRO A 1 104 ? -12.312 4.705 3.413 1.00 68.88 104 PRO A C 1
ATOM 847 O O . PRO A 1 104 ? -11.143 4.732 3.796 1.00 68.88 104 PRO A O 1
ATOM 850 N N . LYS A 1 105 ? -13.016 3.561 3.409 1.00 64.81 105 LYS A N 1
ATOM 851 C CA . LYS A 1 105 ? -12.444 2.276 3.845 1.00 64.81 105 LYS A CA 1
ATOM 852 C C . LYS A 1 105 ? -11.470 1.712 2.813 1.00 64.81 105 LYS A C 1
ATOM 854 O O . LYS A 1 105 ? -10.493 1.076 3.194 1.00 64.81 105 LYS A O 1
ATOM 859 N N . SER A 1 106 ? -11.655 2.020 1.527 1.00 59.75 106 SER A N 1
ATOM 860 C CA . SER A 1 106 ? -10.729 1.620 0.453 1.00 59.75 106 SER A CA 1
ATOM 861 C C . SER A 1 106 ? -9.328 2.246 0.565 1.00 59.75 106 SER A C 1
ATOM 863 O O . SER A 1 106 ? -8.396 1.790 -0.101 1.00 59.75 106 SER A O 1
ATOM 865 N N . ILE A 1 107 ? -9.163 3.271 1.413 1.00 61.38 107 ILE A N 1
ATOM 866 C CA . ILE A 1 107 ? -7.875 3.905 1.740 1.00 61.38 107 ILE A CA 1
ATOM 867 C C . ILE A 1 107 ? -7.002 2.969 2.582 1.00 61.38 107 ILE A C 1
ATOM 869 O O . ILE A 1 107 ? -5.770 3.038 2.507 1.00 61.38 107 ILE A O 1
ATOM 873 N N . GLN A 1 108 ? -7.625 2.104 3.390 1.00 64.75 108 GLN A N 1
ATOM 874 C CA . GLN A 1 108 ? -6.898 1.175 4.241 1.00 64.75 108 GLN A CA 1
ATOM 875 C C . GLN A 1 108 ? -6.115 0.186 3.378 1.00 64.75 108 GLN A C 1
ATOM 877 O O . GLN A 1 108 ? -6.590 -0.343 2.371 1.00 64.75 108 GLN A O 1
ATOM 882 N N . THR A 1 109 ? -4.861 -0.034 3.765 1.00 67.31 109 THR A N 1
ATOM 883 C CA . THR A 1 109 ? -3.936 -0.853 2.987 1.00 67.31 109 THR A CA 1
ATOM 884 C C . THR A 1 109 ? -4.377 -2.314 3.049 1.00 67.31 109 THR A C 1
ATOM 886 O O . THR A 1 109 ? -4.177 -2.983 4.055 1.00 67.31 109 THR A O 1
ATOM 889 N N . GLY A 1 110 ? -4.956 -2.810 1.955 1.00 67.25 110 GLY A N 1
ATOM 890 C CA . GLY A 1 110 ? -5.488 -4.167 1.863 1.00 67.25 110 GLY A CA 1
ATOM 891 C C . GLY A 1 110 ? -5.420 -4.755 0.449 1.00 67.25 110 GLY A C 1
ATOM 892 O O . GLY A 1 110 ? -4.919 -4.108 -0.478 1.00 67.25 110 GLY A O 1
ATOM 893 N N . PRO A 1 111 ? -5.905 -5.995 0.266 1.00 65.75 111 PRO A N 1
ATOM 894 C CA . PRO A 1 111 ? -5.871 -6.695 -1.021 1.00 65.75 111 PRO A CA 1
ATOM 895 C C . PRO A 1 111 ? -6.782 -6.093 -2.101 1.00 65.75 111 PRO A C 1
ATOM 897 O O . PRO A 1 111 ? -6.497 -6.274 -3.283 1.00 65.75 111 PRO A O 1
ATOM 900 N N . ASN A 1 112 ? -7.821 -5.351 -1.702 1.00 72.06 112 ASN A N 1
ATOM 901 C CA . ASN A 1 112 ? -8.791 -4.684 -2.581 1.00 72.06 112 ASN A CA 1
ATOM 902 C C . ASN A 1 112 ? -8.857 -3.164 -2.343 1.00 72.06 112 ASN A C 1
ATOM 904 O O . ASN A 1 112 ? -9.909 -2.550 -2.511 1.00 72.06 112 ASN A O 1
ATOM 908 N N . ASP A 1 113 ? -7.759 -2.555 -1.908 1.00 77.88 113 ASP A N 1
ATOM 909 C CA . ASP A 1 113 ? -7.693 -1.101 -1.736 1.00 77.88 113 ASP A CA 1
ATOM 910 C C . ASP A 1 113 ? -7.814 -0.352 -3.087 1.00 77.88 113 ASP A C 1
ATOM 912 O O . ASP A 1 113 ? -7.800 -0.954 -4.166 1.00 77.88 113 ASP A O 1
ATOM 916 N N . VAL A 1 114 ? -7.833 0.983 -3.043 1.00 82.00 114 VAL A N 1
ATOM 917 C CA . VAL A 1 114 ? -7.938 1.816 -4.256 1.00 82.00 114 VAL A CA 1
ATOM 918 C C . VAL A 1 114 ? -6.867 1.492 -5.312 1.00 82.00 114 VAL A C 1
ATOM 920 O O . VAL A 1 114 ? -7.165 1.435 -6.508 1.00 82.00 114 VAL A O 1
ATOM 923 N N . ILE A 1 115 ? -5.612 1.256 -4.907 1.00 81.94 115 ILE A N 1
ATOM 924 C CA . ILE A 1 115 ? -4.532 0.957 -5.863 1.00 81.94 115 ILE A CA 1
ATOM 925 C C . ILE A 1 115 ? -4.759 -0.403 -6.535 1.00 81.94 115 ILE A C 1
ATOM 927 O O . ILE A 1 115 ? -4.578 -0.526 -7.749 1.00 81.94 115 ILE A O 1
ATOM 931 N N . ALA A 1 116 ? -5.165 -1.423 -5.779 1.00 80.94 116 ALA A N 1
ATOM 932 C CA . ALA A 1 116 ? -5.457 -2.747 -6.312 1.00 80.94 116 ALA A CA 1
ATOM 933 C C . ALA A 1 116 ? -6.715 -2.743 -7.192 1.00 80.94 116 ALA A C 1
ATOM 935 O O . ALA A 1 116 ? -6.753 -3.445 -8.198 1.00 80.94 116 ALA A O 1
ATOM 936 N N . GLN A 1 117 ? -7.718 -1.921 -6.879 1.00 81.62 117 GLN A N 1
ATOM 937 C CA . GLN A 1 117 ? -8.888 -1.752 -7.743 1.00 81.62 117 GLN A CA 1
ATOM 938 C C . GLN A 1 117 ? -8.499 -1.151 -9.099 1.00 81.62 117 GLN A C 1
ATOM 940 O O . GLN A 1 117 ? -8.906 -1.666 -10.140 1.00 81.62 117 GLN A O 1
ATOM 945 N N . LYS A 1 118 ? -7.650 -0.113 -9.112 1.00 82.56 118 LYS A N 1
ATOM 946 C CA . LYS A 1 118 ? -7.276 0.573 -10.359 1.00 82.56 118 LYS A CA 1
ATOM 947 C C . LYS A 1 118 ? -6.282 -0.207 -11.215 1.00 82.56 118 LYS A C 1
ATOM 949 O O . LYS A 1 118 ? -6.422 -0.266 -12.434 1.00 82.56 118 LYS A O 1
ATOM 954 N N . PHE A 1 119 ? -5.257 -0.791 -10.601 1.00 81.12 119 PHE A N 1
ATOM 955 C CA . PHE A 1 119 ? -4.189 -1.483 -11.329 1.00 81.12 119 PHE A CA 1
ATOM 956 C C . PHE A 1 119 ? -4.335 -3.012 -11.324 1.00 81.12 119 PHE A C 1
ATOM 958 O O . PHE A 1 119 ? -3.384 -3.726 -11.668 1.00 81.12 119 PHE A O 1
ATOM 965 N N . GLY A 1 120 ? -5.498 -3.513 -10.905 1.00 83.94 120 GLY A N 1
ATOM 966 C CA . GLY A 1 120 ? -5.772 -4.930 -10.696 1.00 83.94 120 GLY A CA 1
ATOM 967 C C . GLY A 1 120 ? -5.121 -5.488 -9.429 1.00 83.94 120 GLY A C 1
ATOM 968 O O . GLY A 1 120 ? -4.248 -4.863 -8.822 1.00 83.94 120 GLY A O 1
ATOM 969 N N . LYS A 1 121 ? -5.530 -6.701 -9.046 1.00 83.12 121 LYS A N 1
ATOM 970 C CA . LYS A 1 121 ? -5.053 -7.394 -7.841 1.00 83.12 121 LYS A CA 1
ATOM 971 C C . LYS A 1 121 ? -3.522 -7.383 -7.734 1.00 83.12 121 LYS A C 1
ATOM 973 O O . LYS A 1 121 ? -2.816 -7.697 -8.697 1.00 83.12 121 LYS A O 1
ATOM 978 N N . GLU A 1 122 ? -3.012 -7.057 -6.546 1.00 84.00 122 GLU A N 1
ATOM 979 C CA . GLU A 1 122 ? -1.578 -7.134 -6.247 1.00 84.00 122 GLU A CA 1
ATOM 980 C C . GLU A 1 122 ? -1.052 -8.562 -6.454 1.00 84.00 122 GLU A C 1
ATOM 982 O O . GLU A 1 122 ? -1.684 -9.554 -6.080 1.00 84.00 122 GLU A O 1
ATOM 987 N N . ARG A 1 123 ? 0.130 -8.682 -7.067 1.00 80.44 123 ARG A N 1
ATOM 988 C CA . 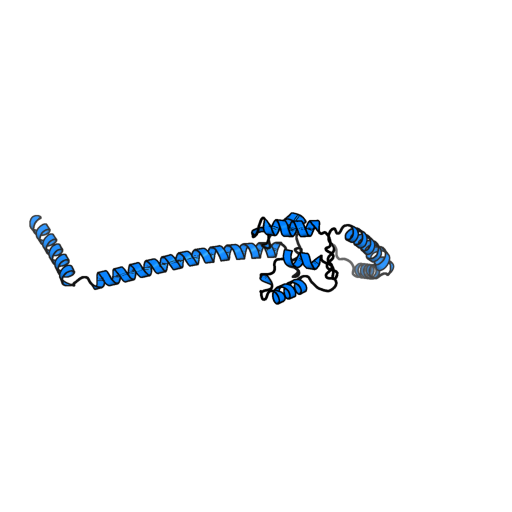ARG A 1 123 ? 0.791 -9.979 -7.263 1.00 80.44 123 ARG A CA 1
ATOM 989 C C . ARG A 1 123 ? 1.574 -10.369 -6.011 1.00 80.44 123 ARG A C 1
ATOM 991 O O . ARG A 1 123 ? 1.963 -9.518 -5.216 1.00 80.44 123 ARG A O 1
ATOM 998 N N . LYS A 1 124 ? 1.879 -11.665 -5.871 1.00 76.44 124 LYS A N 1
ATOM 999 C CA . LYS A 1 124 ? 2.833 -12.143 -4.859 1.00 76.44 124 LYS A CA 1
ATOM 1000 C C . LYS A 1 124 ? 4.167 -11.409 -5.047 1.00 76.44 124 LYS A C 1
ATOM 1002 O O . LYS A 1 124 ? 4.717 -11.408 -6.147 1.00 76.44 124 LYS A O 1
ATOM 1007 N N . GLY A 1 125 ? 4.667 -10.782 -3.986 1.00 78.94 125 GLY A N 1
ATOM 1008 C CA . GLY A 1 125 ? 5.855 -9.932 -4.033 1.00 78.94 125 GLY A CA 1
ATOM 1009 C C . GLY A 1 125 ? 5.573 -8.544 -3.472 1.00 78.94 125 GLY A C 1
ATOM 1010 O O . GLY A 1 125 ? 4.709 -8.405 -2.614 1.00 78.94 125 GLY A O 1
ATOM 1011 N N . ARG A 1 126 ? 6.328 -7.541 -3.933 1.00 79.75 126 ARG A N 1
ATOM 1012 C CA . ARG A 1 126 ? 6.270 -6.164 -3.423 1.00 79.75 126 ARG A CA 1
ATOM 1013 C C . ARG A 1 126 ? 4.966 -5.475 -3.805 1.00 79.75 126 ARG A C 1
ATOM 1015 O O . ARG A 1 126 ? 4.664 -5.341 -4.988 1.00 79.75 126 ARG A O 1
ATOM 1022 N N . THR A 1 127 ? 4.278 -4.964 -2.798 1.00 82.31 127 THR A N 1
ATOM 1023 C CA . THR A 1 127 ? 3.044 -4.199 -2.946 1.00 82.31 127 THR A CA 1
ATOM 1024 C C . THR A 1 127 ? 3.329 -2.795 -3.486 1.00 82.31 127 THR A C 1
ATOM 1026 O O . THR A 1 127 ? 4.230 -2.098 -2.998 1.00 82.31 127 THR A O 1
ATOM 1029 N N . ARG A 1 128 ? 2.563 -2.354 -4.490 1.00 81.62 128 ARG A N 1
ATOM 1030 C CA . ARG A 1 128 ? 2.712 -1.012 -5.082 1.00 81.62 128 ARG A CA 1
ATOM 1031 C C . ARG A 1 128 ? 2.435 0.089 -4.049 1.00 81.62 128 ARG A C 1
ATOM 1033 O O . ARG A 1 128 ? 1.597 -0.057 -3.167 1.00 81.62 128 ARG A O 1
ATOM 1040 N N . GLY A 1 129 ? 3.174 1.198 -4.138 1.00 78.50 129 GLY A N 1
ATOM 1041 C CA . GLY A 1 129 ? 2.980 2.376 -3.277 1.00 78.50 129 GLY A CA 1
ATOM 1042 C C . GLY A 1 129 ? 3.456 2.232 -1.824 1.00 78.50 129 GLY A C 1
ATOM 1043 O O . GLY A 1 129 ? 3.440 3.212 -1.088 1.00 78.50 129 GLY A O 1
ATOM 1044 N N . MET A 1 130 ? 3.910 1.049 -1.388 1.00 81.56 130 MET A N 1
ATOM 1045 C CA . MET A 1 130 ? 4.289 0.831 0.015 1.00 81.56 130 MET A CA 1
ATOM 1046 C C . MET A 1 130 ? 5.678 1.348 0.385 1.00 81.56 130 MET A C 1
ATOM 1048 O O . MET A 1 130 ? 5.893 1.669 1.544 1.00 81.56 130 MET A O 1
ATOM 1052 N N . GLY A 1 131 ? 6.637 1.405 -0.541 1.00 75.25 131 GLY A N 1
ATOM 1053 C CA . GLY A 1 131 ? 7.987 1.943 -0.297 1.00 75.25 131 GLY A CA 1
ATOM 1054 C C . GLY A 1 131 ? 8.915 1.136 0.627 1.00 75.25 131 GLY A C 1
ATOM 1055 O O . GLY A 1 131 ? 10.124 1.192 0.436 1.00 75.25 131 GLY A O 1
ATOM 1056 N N . THR A 1 132 ? 8.383 0.333 1.548 1.00 75.38 132 THR A N 1
ATOM 1057 C CA . THR A 1 132 ? 9.126 -0.497 2.521 1.00 75.38 132 THR A CA 1
ATOM 1058 C C . THR A 1 132 ? 9.466 -1.898 2.008 1.00 75.38 132 THR A C 1
ATOM 1060 O O . THR A 1 132 ? 10.052 -2.706 2.717 1.00 75.38 132 THR A O 1
ATOM 1063 N N . GLY A 1 133 ? 9.076 -2.229 0.773 1.00 75.44 133 GLY A N 1
ATOM 1064 C CA . GLY A 1 133 ? 9.246 -3.578 0.228 1.00 75.44 133 GLY A CA 1
ATOM 1065 C C . GLY A 1 133 ? 8.296 -4.623 0.825 1.00 75.44 133 GLY A C 1
ATOM 1066 O O . GLY A 1 133 ? 8.470 -5.805 0.538 1.00 75.44 133 GLY A O 1
ATOM 1067 N N . MET A 1 134 ? 7.290 -4.191 1.596 1.00 79.19 134 MET A N 1
ATOM 1068 C CA . MET A 1 134 ? 6.218 -5.034 2.129 1.00 79.19 134 MET A CA 1
ATOM 1069 C C . MET A 1 134 ? 5.581 -5.881 1.030 1.00 79.19 134 MET A C 1
ATOM 1071 O O . MET A 1 134 ? 5.303 -5.385 -0.069 1.00 79.19 134 MET A O 1
ATOM 1075 N N . SER A 1 135 ? 5.332 -7.150 1.347 1.00 83.75 135 SER A N 1
ATOM 1076 C CA . SER A 1 135 ? 4.592 -8.042 0.469 1.00 83.75 135 SER A CA 1
ATOM 1077 C C . SER A 1 135 ? 3.103 -8.049 0.779 1.00 83.75 135 SER A C 1
ATOM 1079 O O . SER A 1 135 ? 2.693 -7.767 1.905 1.00 83.75 135 SER A O 1
ATOM 1081 N N . ILE A 1 136 ? 2.286 -8.409 -0.212 1.00 79.06 136 ILE A N 1
ATOM 1082 C CA . ILE A 1 136 ? 0.830 -8.461 -0.035 1.00 79.06 136 ILE A CA 1
ATOM 1083 C C . ILE A 1 136 ? 0.409 -9.442 1.067 1.00 79.06 136 ILE A C 1
ATOM 1085 O O . ILE A 1 136 ? -0.465 -9.125 1.860 1.00 79.06 136 ILE A O 1
ATOM 1089 N N . THR A 1 137 ? 1.108 -10.569 1.204 1.00 80.31 137 THR A N 1
ATOM 1090 C CA . THR A 1 137 ? 0.855 -11.556 2.266 1.00 80.31 137 THR A CA 1
ATOM 1091 C C . THR A 1 137 ? 1.113 -10.991 3.659 1.00 80.31 137 THR A C 1
ATOM 1093 O O . THR A 1 137 ? 0.425 -11.340 4.613 1.00 80.31 137 THR A O 1
ATOM 1096 N N . LEU A 1 138 ? 2.123 -10.124 3.794 1.00 79.94 138 LEU A N 1
ATOM 1097 C CA . LEU A 1 138 ? 2.416 -9.470 5.064 1.00 79.94 138 LEU A CA 1
ATOM 1098 C C . LEU A 1 138 ? 1.374 -8.390 5.365 1.00 79.94 138 LEU A C 1
ATOM 1100 O O . LEU A 1 138 ? 0.917 -8.295 6.496 1.00 79.94 138 LEU A O 1
ATOM 1104 N N . VAL A 1 139 ? 0.962 -7.632 4.346 1.00 77.56 139 VAL A N 1
ATOM 1105 C CA . VAL A 1 139 ? -0.131 -6.654 4.450 1.00 77.56 139 VAL A CA 1
ATOM 1106 C C . VAL A 1 139 ? -1.428 -7.321 4.906 1.00 77.56 139 VAL A C 1
ATOM 1108 O O . VAL A 1 139 ? -2.049 -6.841 5.844 1.00 77.56 139 VAL A O 1
ATOM 1111 N N . GLU A 1 140 ? -1.812 -8.439 4.289 1.00 77.81 140 GLU A N 1
ATOM 1112 C CA . GLU A 1 140 ? -3.009 -9.200 4.664 1.00 77.81 140 GLU A CA 1
ATOM 1113 C C . GLU A 1 140 ? -2.919 -9.690 6.111 1.00 77.81 140 GLU A C 1
ATOM 1115 O O . GLU A 1 140 ? -3.837 -9.465 6.896 1.00 77.81 140 GLU A O 1
ATOM 1120 N N . LYS A 1 141 ? -1.786 -10.290 6.500 1.00 80.00 141 LYS A N 1
ATOM 1121 C CA . LYS A 1 141 ? -1.576 -10.768 7.873 1.00 80.00 141 LYS A CA 1
ATOM 1122 C C . LYS A 1 141 ? -1.677 -9.636 8.898 1.00 80.00 141 LYS A C 1
ATOM 1124 O O . LYS A 1 141 ? -2.321 -9.811 9.925 1.00 80.00 141 LYS A O 1
ATOM 1129 N N . VAL A 1 142 ? -1.061 -8.486 8.621 1.00 77.88 142 VAL A N 1
ATOM 1130 C CA . VAL A 1 142 ? -1.153 -7.305 9.492 1.00 77.88 142 VAL A CA 1
ATOM 1131 C C . VAL A 1 142 ? -2.589 -6.784 9.545 1.00 77.88 142 VAL A C 1
ATOM 1133 O O . VAL A 1 142 ? -3.070 -6.494 10.632 1.00 77.88 142 VAL A O 1
ATOM 1136 N N . GLY A 1 143 ? -3.299 -6.733 8.415 1.00 73.62 143 GLY A N 1
ATOM 1137 C CA . GLY A 1 143 ? -4.705 -6.323 8.373 1.00 73.62 143 GLY A CA 1
ATOM 1138 C C . GLY A 1 143 ? -5.606 -7.202 9.243 1.00 73.62 143 GLY A C 1
ATOM 1139 O O . GLY A 1 143 ? -6.399 -6.681 10.020 1.00 73.62 143 GLY A O 1
ATOM 1140 N N . HIS A 1 144 ? -5.431 -8.526 9.188 1.00 75.56 144 HIS A N 1
ATOM 1141 C CA . HIS A 1 144 ? -6.154 -9.448 10.071 1.00 75.56 144 HIS A CA 1
ATOM 1142 C C . HIS A 1 144 ? -5.866 -9.180 11.553 1.00 75.56 144 HIS A C 1
ATOM 1144 O O . HIS A 1 144 ? -6.800 -9.105 12.344 1.00 75.56 144 HIS A O 1
ATOM 1150 N N . ILE A 1 145 ? -4.596 -8.966 11.910 1.00 77.38 145 ILE A N 1
ATOM 1151 C CA . ILE A 1 145 ? -4.189 -8.658 13.289 1.00 77.38 145 ILE A CA 1
ATOM 1152 C C . ILE A 1 145 ? -4.797 -7.332 13.766 1.00 77.38 145 ILE A C 1
ATOM 1154 O O . ILE A 1 145 ? -5.195 -7.218 14.922 1.00 77.38 145 ILE A O 1
ATOM 1158 N N . VAL A 1 146 ? -4.853 -6.309 12.911 1.00 77.94 146 VAL A N 1
ATOM 1159 C CA . VAL A 1 146 ? -5.441 -5.008 13.269 1.00 77.94 146 VAL A CA 1
ATOM 1160 C C . VAL A 1 146 ? -6.936 -5.153 13.543 1.00 77.94 146 VAL A C 1
ATOM 1162 O O . VAL A 1 146 ? -7.389 -4.703 14.592 1.00 77.94 146 VAL A O 1
ATOM 1165 N N . ASN A 1 147 ? -7.670 -5.845 12.669 1.00 77.69 147 ASN A N 1
ATOM 1166 C CA . ASN A 1 147 ? -9.105 -6.076 12.851 1.00 77.69 147 ASN A CA 1
ATOM 1167 C C . ASN A 1 147 ? -9.395 -6.872 14.133 1.00 77.69 147 ASN A C 1
ATOM 1169 O O . ASN A 1 147 ? -10.250 -6.481 14.922 1.00 77.69 147 ASN A O 1
ATOM 1173 N N . GLU A 1 148 ? -8.639 -7.944 14.383 1.00 82.00 148 GLU A N 1
ATOM 1174 C CA . GLU A 1 148 ? -8.771 -8.751 15.603 1.00 82.00 148 GLU A CA 1
ATOM 1175 C C . GLU A 1 148 ? -8.495 -7.914 16.864 1.00 82.00 148 GLU A C 1
ATOM 1177 O O . GLU A 1 148 ? -9.215 -8.002 17.858 1.00 82.00 148 GLU A O 1
ATOM 1182 N N . ASN A 1 149 ? -7.496 -7.027 16.821 1.00 83.44 149 ASN A N 1
ATOM 1183 C CA . ASN A 1 149 ? -7.216 -6.109 17.925 1.00 83.44 149 ASN A CA 1
ATOM 1184 C C . ASN A 1 149 ? -8.315 -5.057 18.131 1.00 83.44 149 ASN A C 1
ATOM 1186 O O . ASN A 1 149 ? -8.568 -4.671 19.273 1.00 83.44 149 ASN A O 1
ATOM 1190 N N . GLU A 1 150 ? -8.955 -4.565 17.069 1.00 85.44 150 GLU A N 1
ATOM 1191 C CA . GLU A 1 150 ? -10.096 -3.647 17.182 1.00 85.44 150 GLU A CA 1
ATOM 1192 C C . GLU A 1 150 ? -11.302 -4.330 17.837 1.00 85.44 150 GLU A C 1
ATOM 1194 O O . GLU A 1 150 ? -11.880 -3.774 18.775 1.00 85.44 150 GLU A O 1
ATOM 1199 N N . GLU A 1 151 ? -11.623 -5.560 17.431 1.00 89.31 151 GLU A N 1
ATOM 1200 C CA . GLU A 1 151 ? -12.677 -6.366 18.059 1.00 89.31 151 GLU A CA 1
ATOM 1201 C C . GLU A 1 151 ? -12.373 -6.633 19.539 1.00 89.31 151 GLU A C 1
ATOM 1203 O O . GLU A 1 151 ? -13.209 -6.382 20.411 1.00 89.31 151 GLU A O 1
ATOM 1208 N N . LEU A 1 152 ? -11.142 -7.048 19.857 1.00 91.75 152 LEU A N 1
ATOM 1209 C CA . LEU A 1 152 ? -10.700 -7.250 21.239 1.00 91.75 152 LEU A CA 1
ATOM 1210 C C . LEU A 1 152 ? -10.780 -5.966 22.071 1.00 91.75 152 LEU A C 1
ATOM 1212 O O . LEU A 1 152 ? -11.099 -6.022 23.261 1.00 91.75 152 LEU A O 1
ATOM 1216 N N . ARG A 1 153 ? -10.500 -4.797 21.484 1.00 90.31 153 ARG A N 1
ATOM 1217 C CA . ARG A 1 153 ? -10.650 -3.504 22.172 1.00 90.31 153 ARG A CA 1
ATOM 1218 C C . ARG A 1 153 ? -12.115 -3.186 22.453 1.00 90.31 153 ARG A C 1
ATOM 1220 O O . ARG A 1 153 ? -12.417 -2.753 23.563 1.00 90.31 153 ARG A O 1
ATOM 1227 N N . SER A 1 154 ? -13.006 -3.436 21.495 1.00 90.94 154 SER A N 1
ATOM 1228 C CA . SER A 1 154 ? -14.453 -3.263 21.673 1.00 90.94 154 SER A CA 1
ATOM 1229 C C . SER A 1 154 ? -14.975 -4.145 22.809 1.00 90.94 154 SER A C 1
ATOM 1231 O O . SER A 1 154 ? -15.534 -3.638 23.781 1.00 90.94 154 SER A O 1
ATOM 1233 N N . ASN A 1 155 ? -14.664 -5.442 22.761 1.00 94.31 155 ASN A N 1
ATOM 1234 C CA . ASN A 1 155 ? -15.074 -6.409 23.780 1.00 94.31 155 ASN A CA 1
ATOM 1235 C C . ASN A 1 155 ? -14.536 -6.044 25.172 1.00 94.31 155 ASN A C 1
ATOM 1237 O O . ASN A 1 155 ? -15.256 -6.113 26.168 1.00 94.31 155 ASN A O 1
ATOM 1241 N N . ASN A 1 156 ? -13.279 -5.597 25.262 1.00 93.44 156 ASN A N 1
ATOM 1242 C CA . ASN A 1 156 ? -12.707 -5.138 26.528 1.00 93.44 156 ASN A CA 1
ATOM 1243 C C . ASN A 1 156 ? -13.416 -3.896 27.086 1.00 93.44 156 ASN A C 1
ATOM 1245 O O . ASN A 1 156 ? -13.553 -3.771 28.303 1.00 93.44 156 ASN A O 1
ATOM 1249 N N . ASN A 1 157 ? -13.867 -2.976 26.231 1.00 93.81 157 ASN A N 1
ATOM 1250 C CA . ASN A 1 157 ? -14.616 -1.800 26.672 1.00 93.81 157 ASN A CA 1
ATOM 1251 C C . ASN A 1 157 ? -16.009 -2.182 27.198 1.00 93.81 157 ASN A C 1
ATOM 1253 O O . ASN A 1 157 ? -16.419 -1.680 28.245 1.00 93.81 157 ASN A O 1
ATOM 1257 N N . GLU A 1 158 ? -16.701 -3.110 26.534 1.00 94.44 158 GLU A N 1
ATOM 1258 C CA . GLU A 1 158 ? -17.996 -3.636 26.990 1.00 94.44 158 GLU A CA 1
ATOM 1259 C C . GLU A 1 158 ? -17.886 -4.386 28.324 1.00 94.44 158 GLU A C 1
ATOM 1261 O O . GLU A 1 158 ? -18.700 -4.186 29.235 1.00 94.44 158 GLU A O 1
ATOM 1266 N N . LEU A 1 159 ? -16.844 -5.209 28.478 1.00 94.56 159 LEU A N 1
ATOM 1267 C CA . LEU A 1 159 ? -16.559 -5.903 29.733 1.00 94.56 159 LEU A CA 1
ATOM 1268 C C . LEU A 1 159 ? -16.261 -4.914 30.857 1.00 94.56 159 LEU A C 1
ATOM 1270 O O . LEU A 1 159 ? -16.845 -5.035 31.931 1.00 94.56 159 LEU A O 1
ATOM 1274 N N . LYS A 1 160 ? -15.422 -3.898 30.613 1.00 95.00 160 LYS A N 1
ATOM 1275 C CA . LYS A 1 160 ? -15.154 -2.837 31.597 1.00 95.00 160 LYS A CA 1
ATOM 1276 C C . LYS A 1 160 ? -16.445 -2.164 32.051 1.00 95.00 160 LYS A C 1
ATOM 1278 O O . LYS A 1 160 ? -16.705 -2.110 33.252 1.00 95.00 160 LYS A O 1
ATOM 1283 N N . PHE A 1 161 ? -17.291 -1.751 31.110 1.00 95.75 161 PHE A N 1
ATOM 1284 C CA . PHE A 1 161 ? -18.581 -1.140 31.426 1.00 95.75 161 PHE A CA 1
ATOM 1285 C C . PHE A 1 161 ? -19.466 -2.059 32.286 1.00 95.75 161 PHE A C 1
ATOM 1287 O O . PHE A 1 161 ? -20.031 -1.628 33.293 1.00 95.75 161 PHE A O 1
ATOM 1294 N N . SER A 1 162 ? -19.532 -3.345 31.939 1.00 94.75 162 SER A N 1
ATOM 1295 C CA . SER A 1 162 ? -20.306 -4.345 32.684 1.00 94.75 162 SER A CA 1
ATOM 1296 C C . SER A 1 162 ? -19.761 -4.569 34.098 1.00 94.75 162 SER A C 1
ATOM 1298 O O . SER A 1 162 ? -20.530 -4.595 35.059 1.00 94.75 162 SER A O 1
ATOM 1300 N N . THR A 1 163 ? -18.437 -4.669 34.253 1.00 94.38 163 THR A N 1
ATOM 1301 C CA . THR A 1 163 ? -17.795 -4.818 35.571 1.00 94.38 163 THR A CA 1
ATOM 1302 C C . THR A 1 163 ? -18.021 -3.602 36.460 1.00 94.38 163 THR A C 1
ATOM 1304 O O . THR A 1 163 ? -18.242 -3.744 37.661 1.00 94.38 163 THR A O 1
ATOM 1307 N N . GLU A 1 164 ? -18.032 -2.406 35.880 1.00 96.31 164 GLU A N 1
ATOM 1308 C CA . GLU A 1 164 ? -18.235 -1.163 36.613 1.00 96.31 164 GLU A CA 1
ATOM 1309 C C . GLU A 1 164 ? -19.689 -0.996 37.063 1.00 96.31 164 GLU A C 1
ATOM 1311 O O . GLU A 1 164 ? -19.951 -0.518 38.168 1.00 96.31 164 GLU A O 1
ATOM 1316 N N . LYS A 1 165 ? -20.640 -1.472 36.253 1.00 96.00 165 LYS A N 1
ATOM 1317 C CA . LYS A 1 165 ? -22.047 -1.576 36.646 1.00 96.00 165 LYS A CA 1
ATOM 1318 C C . LYS A 1 165 ? -22.242 -2.560 37.802 1.00 96.00 165 LYS A C 1
ATOM 1320 O O . LYS A 1 165 ? -22.795 -2.173 38.826 1.00 96.00 165 LYS A O 1
ATOM 1325 N N . LEU A 1 166 ? -21.721 -3.784 37.680 1.00 94.50 166 LEU A N 1
ATOM 1326 C CA . LEU A 1 166 ? -21.807 -4.796 38.742 1.00 94.50 166 LEU A CA 1
ATOM 1327 C C . LEU A 1 166 ? -21.164 -4.320 40.047 1.00 94.50 166 LEU A C 1
ATOM 1329 O O . LEU A 1 166 ? -21.688 -4.586 41.124 1.00 94.50 166 LEU A O 1
ATOM 1333 N N . ARG A 1 167 ? -20.053 -3.581 39.963 1.00 94.75 167 ARG A N 1
ATOM 1334 C CA . ARG A 1 167 ? -19.401 -2.987 41.133 1.00 94.75 167 ARG A CA 1
ATOM 1335 C C . ARG A 1 167 ? -20.311 -1.985 41.847 1.00 94.75 167 ARG A C 1
ATOM 1337 O O . ARG A 1 167 ? -20.426 -2.047 43.065 1.00 94.75 167 ARG A O 1
ATOM 1344 N N . LYS A 1 168 ? -20.998 -1.111 41.103 1.00 94.94 168 LYS A N 1
ATOM 1345 C CA . LYS A 1 168 ? -21.976 -0.168 41.677 1.00 94.94 168 LYS A CA 1
ATOM 1346 C C . LYS A 1 168 ? -23.162 -0.888 42.317 1.00 94.94 168 LYS A C 1
ATOM 1348 O O . LYS A 1 168 ? -23.582 -0.503 43.406 1.00 94.94 168 LYS A O 1
ATOM 1353 N N . ASP A 1 169 ? -23.673 -1.929 41.663 1.00 93.50 169 ASP A N 1
ATOM 1354 C CA . ASP A 1 169 ? -24.781 -2.730 42.190 1.00 93.50 169 ASP A CA 1
ATOM 1355 C C . ASP A 1 169 ? -24.368 -3.447 43.488 1.00 93.50 169 ASP A C 1
ATOM 1357 O O . ASP A 1 169 ? -25.118 -3.444 44.466 1.00 93.50 169 ASP A O 1
ATOM 1361 N N . LEU A 1 170 ? -23.143 -3.984 43.543 1.00 91.56 170 LEU A N 1
ATOM 1362 C CA . LEU A 1 170 ? -22.579 -4.607 44.741 1.00 91.56 170 LEU A CA 1
ATOM 1363 C C . LEU A 1 170 ? -22.395 -3.599 45.884 1.00 91.56 170 LEU A C 1
ATOM 1365 O O . LEU A 1 170 ? -22.768 -3.896 47.019 1.00 91.56 170 LEU A O 1
ATOM 1369 N N . ASP A 1 171 ? -21.867 -2.405 45.606 1.00 91.25 171 ASP A N 1
ATOM 1370 C CA . ASP A 1 171 ? -21.708 -1.343 46.608 1.00 91.25 171 ASP A CA 1
ATOM 1371 C C . ASP A 1 171 ? -23.071 -0.905 47.176 1.00 91.25 171 ASP A C 1
ATOM 1373 O O . ASP A 1 171 ? -23.227 -0.729 48.390 1.00 91.25 171 ASP A O 1
ATOM 1377 N N . ALA A 1 172 ? -24.093 -0.791 46.318 1.00 89.31 172 ALA A N 1
ATOM 1378 C CA . ALA A 1 172 ? -25.460 -0.487 46.733 1.00 89.31 172 ALA A CA 1
ATOM 1379 C C . ALA A 1 172 ? -26.051 -1.590 47.626 1.00 89.31 172 ALA A C 1
ATOM 1381 O O . ALA A 1 172 ? -26.641 -1.289 48.668 1.00 89.31 172 ALA A O 1
ATOM 1382 N N . LEU A 1 173 ? -25.850 -2.861 47.261 1.00 86.88 173 LEU A N 1
ATOM 1383 C CA . LEU A 1 173 ? -26.318 -4.004 48.045 1.00 86.88 173 LEU A CA 1
ATOM 1384 C C . LEU A 1 173 ? -25.604 -4.088 49.398 1.00 86.88 173 LEU A C 1
ATOM 1386 O O . LEU A 1 173 ? -26.243 -4.298 50.424 1.00 86.88 173 LEU A O 1
ATOM 1390 N N . THR A 1 174 ? -24.290 -3.861 49.418 1.00 84.56 174 THR A N 1
ATOM 1391 C CA . THR A 1 174 ? -23.476 -3.872 50.642 1.00 84.56 174 THR A CA 1
ATOM 1392 C C . THR A 1 174 ? -23.936 -2.782 51.608 1.00 84.56 174 THR A C 1
ATOM 1394 O O . THR A 1 174 ? -24.086 -3.032 52.803 1.00 84.56 174 THR A O 1
ATOM 1397 N N . LYS A 1 175 ? -24.255 -1.588 51.092 1.00 86.00 175 LYS A N 1
ATOM 1398 C CA . LYS A 1 175 ? -24.841 -0.498 51.883 1.00 86.00 175 LYS A CA 1
ATOM 1399 C C . LYS A 1 175 ? -26.236 -0.844 52.410 1.00 86.00 175 LYS A C 1
ATOM 1401 O O . LYS A 1 175 ? -26.563 -0.478 53.536 1.00 86.00 175 LYS A O 1
ATOM 1406 N N . TYR A 1 176 ? -27.052 -1.539 51.619 1.00 80.94 176 TYR A N 1
ATOM 1407 C CA . TYR A 1 176 ? -28.381 -1.985 52.039 1.00 80.94 176 TYR A CA 1
ATOM 1408 C C . TYR A 1 176 ? -28.300 -3.038 53.151 1.00 80.94 176 TYR A C 1
ATOM 1410 O O . TYR A 1 176 ? -28.923 -2.866 54.194 1.00 80.94 176 TYR A O 1
ATOM 1418 N N . VAL A 1 177 ? -27.478 -4.079 52.973 1.00 77.88 177 VAL A N 1
ATOM 1419 C CA . VAL A 1 177 ? -27.272 -5.152 53.960 1.00 77.88 177 VAL A CA 1
ATOM 1420 C C . VAL A 1 177 ? -26.634 -4.617 55.244 1.00 77.88 177 VAL A C 1
ATOM 1422 O O . VAL A 1 177 ? -27.089 -4.956 56.333 1.00 77.88 177 VAL A O 1
ATOM 1425 N N . GLY A 1 178 ? -25.640 -3.730 55.137 1.00 70.75 178 GLY A N 1
ATOM 1426 C CA . GLY A 1 178 ? -25.015 -3.076 56.292 1.00 70.75 178 GLY A CA 1
ATOM 1427 C C . GLY A 1 178 ? -25.968 -2.180 57.096 1.00 70.75 178 GLY A C 1
ATOM 1428 O O . GLY A 1 178 ? -25.724 -1.938 58.274 1.00 70.75 178 GLY A O 1
ATOM 1429 N N . ASN A 1 179 ? -27.070 -1.733 56.485 1.00 65.19 179 ASN A N 1
ATOM 1430 C CA . ASN A 1 179 ? -28.120 -0.944 57.130 1.00 65.19 179 ASN A CA 1
ATOM 1431 C C . ASN A 1 179 ? -29.291 -1.783 57.660 1.00 65.19 179 ASN A C 1
ATOM 1433 O O . ASN A 1 179 ? -30.235 -1.203 58.201 1.00 65.19 179 ASN A O 1
ATOM 1437 N N . ILE A 1 180 ? -29.275 -3.116 57.533 1.00 67.06 180 ILE A N 1
ATOM 1438 C CA . ILE A 1 180 ? -30.324 -3.945 58.132 1.00 67.06 180 ILE A CA 1
ATOM 1439 C C . ILE A 1 180 ? -30.126 -3.912 59.653 1.00 67.06 180 ILE A C 1
ATOM 1441 O O . ILE A 1 180 ? -29.114 -4.407 60.156 1.00 67.06 180 ILE A O 1
ATOM 1445 N N . PRO A 1 181 ? -31.071 -3.352 60.427 1.00 62.81 181 PRO A N 1
ATOM 1446 C CA . PRO A 1 181 ? -30.933 -3.317 61.870 1.00 62.81 181 PRO A CA 1
ATOM 1447 C C . PRO A 1 181 ? -30.974 -4.751 62.403 1.00 62.81 181 PRO A C 1
ATOM 1449 O O . PRO A 1 181 ? -31.913 -5.504 62.140 1.00 62.81 181 PRO A O 1
ATOM 1452 N N . VAL A 1 182 ? -29.972 -5.114 63.204 1.00 61.84 182 VAL A N 1
ATOM 1453 C CA . VAL A 1 182 ? -29.778 -6.459 63.779 1.00 61.84 182 VAL A CA 1
ATOM 1454 C C . VAL A 1 182 ? -31.045 -6.991 64.474 1.00 61.84 182 VAL A C 1
ATOM 1456 O O . VAL A 1 182 ? -31.323 -8.187 64.446 1.00 61.84 182 VAL A O 1
ATOM 1459 N N . ARG A 1 183 ? -31.888 -6.098 65.016 1.00 56.91 183 ARG A N 1
ATOM 1460 C CA . ARG A 1 183 ? -33.198 -6.439 65.598 1.00 56.91 183 ARG A CA 1
ATOM 1461 C C . ARG A 1 183 ? -34.175 -7.093 64.612 1.00 56.91 183 ARG A C 1
ATOM 1463 O O . ARG A 1 183 ? -34.917 -7.975 65.029 1.00 56.91 183 ARG A O 1
ATOM 1470 N N . HIS A 1 184 ? -34.181 -6.705 63.336 1.00 63.09 184 HIS A N 1
ATOM 1471 C CA . HIS A 1 184 ? -35.053 -7.326 62.331 1.00 63.09 184 HIS A CA 1
ATOM 1472 C C . HIS A 1 184 ? -34.563 -8.718 61.919 1.00 63.09 184 HIS A C 1
ATOM 1474 O O . HIS A 1 184 ? -35.389 -9.613 61.762 1.00 63.09 184 HIS A O 1
ATOM 1480 N N . LEU A 1 185 ? -33.246 -8.933 61.828 1.00 62.12 185 LEU A N 1
ATOM 1481 C CA . LEU A 1 185 ? -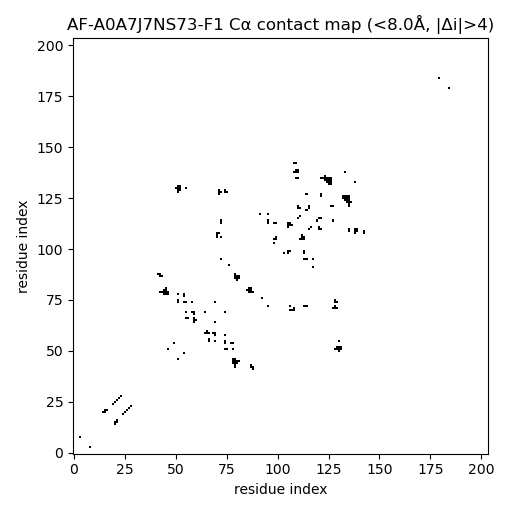32.653 -10.254 61.573 1.00 62.12 185 LEU A CA 1
ATOM 1482 C C . LEU A 1 185 ? -32.931 -11.235 62.719 1.00 62.12 185 LEU A C 1
ATOM 1484 O O . LEU A 1 185 ? -33.378 -12.354 62.478 1.00 62.12 185 LEU A O 1
ATOM 1488 N N . ILE A 1 186 ? -32.741 -10.792 63.965 1.00 67.00 186 ILE A N 1
ATOM 1489 C CA . ILE A 1 186 ? -33.066 -11.593 65.153 1.00 67.00 186 ILE A CA 1
ATOM 1490 C C . ILE A 1 186 ? -34.571 -11.877 65.206 1.00 67.00 186 ILE A C 1
ATOM 1492 O O . ILE A 1 186 ? -34.963 -13.016 65.434 1.00 67.00 186 ILE A O 1
ATOM 1496 N N . GLY A 1 187 ? -35.422 -10.880 64.937 1.00 66.25 187 GLY A N 1
ATOM 1497 C CA . GLY A 1 187 ? -36.876 -11.058 64.915 1.00 66.25 187 GLY A CA 1
ATOM 1498 C C . GLY A 1 187 ? -37.344 -12.090 63.884 1.00 66.25 187 GLY A C 1
ATOM 1499 O O . GLY A 1 187 ? -38.167 -12.941 64.207 1.00 66.25 187 GLY A O 1
ATOM 1500 N N . PHE A 1 188 ? -36.782 -12.071 62.672 1.00 71.12 188 PHE A N 1
ATOM 1501 C CA . PHE A 1 188 ? -37.103 -13.046 61.622 1.00 71.12 188 PHE A CA 1
ATOM 1502 C C . PHE A 1 188 ? -36.631 -14.462 61.966 1.00 71.12 188 PHE A C 1
ATOM 1504 O O . PHE A 1 188 ? -37.332 -15.437 61.689 1.00 71.12 188 PHE A O 1
ATOM 1511 N N . TYR A 1 189 ? -35.449 -14.580 62.576 1.00 73.88 189 TYR A N 1
ATOM 1512 C CA . TYR A 1 189 ? -34.897 -15.865 62.993 1.00 73.88 189 TYR A CA 1
ATOM 1513 C C . TYR A 1 189 ? -35.713 -16.469 64.140 1.00 73.88 189 TYR A C 1
ATOM 1515 O O . TYR A 1 189 ? -36.126 -17.623 64.065 1.00 73.88 189 TYR A O 1
ATOM 1523 N N . VAL A 1 190 ? -36.038 -15.667 65.159 1.00 73.19 190 VAL A N 1
ATOM 1524 C CA . VAL A 1 190 ? -36.881 -16.089 66.285 1.00 73.19 190 VAL A CA 1
ATOM 1525 C C . VAL A 1 190 ? -38.285 -16.457 65.804 1.00 73.19 190 VAL A C 1
ATOM 1527 O O . VAL A 1 190 ? -38.790 -17.502 66.196 1.00 73.19 190 VAL A O 1
ATOM 1530 N N . ALA A 1 191 ? -38.897 -15.678 64.907 1.00 74.00 191 ALA A N 1
ATOM 1531 C CA . ALA A 1 191 ? -40.216 -15.995 64.358 1.00 74.00 191 ALA A CA 1
ATOM 1532 C C . ALA A 1 191 ? -40.227 -17.315 63.569 1.00 74.00 191 ALA A C 1
ATOM 1534 O O . ALA A 1 191 ? -41.152 -18.105 63.734 1.00 74.00 191 ALA A O 1
ATOM 1535 N N . ASN A 1 192 ? -39.197 -17.592 62.760 1.00 76.56 192 ASN A N 1
ATOM 1536 C CA . ASN A 1 192 ? -39.097 -18.860 62.030 1.00 76.56 192 ASN A CA 1
ATOM 1537 C C . ASN A 1 192 ? -38.848 -20.052 62.955 1.00 76.56 192 ASN A C 1
ATOM 1539 O O . ASN A 1 192 ? -39.447 -21.104 62.757 1.00 76.56 192 ASN A O 1
ATOM 1543 N N . VAL A 1 193 ? -38.005 -19.893 63.978 1.00 79.62 193 VAL A N 1
ATOM 1544 C CA . VAL A 1 193 ? -37.767 -20.942 64.980 1.00 79.62 193 VAL A CA 1
ATOM 1545 C C . VAL A 1 193 ? -39.042 -21.228 65.772 1.00 79.62 193 VAL A C 1
ATOM 1547 O O . VAL A 1 193 ? -39.391 -22.389 65.958 1.00 79.62 193 VAL A O 1
ATOM 1550 N N . VAL A 1 194 ? -39.779 -20.193 66.181 1.00 78.56 194 VAL A N 1
ATOM 1551 C CA . VAL A 1 194 ? -41.076 -20.342 66.860 1.00 78.56 194 VAL A CA 1
ATOM 1552 C C . VAL A 1 194 ? -42.100 -21.000 65.938 1.00 78.56 194 VAL A C 1
ATOM 1554 O O . VAL A 1 194 ? -42.799 -21.909 66.370 1.00 78.56 194 VAL A O 1
ATOM 1557 N N . TYR A 1 195 ? -42.156 -20.613 64.663 1.00 81.19 195 TYR A N 1
ATOM 1558 C CA . TYR A 1 195 ? -43.048 -21.234 63.685 1.00 81.19 195 TYR A CA 1
ATOM 1559 C C . TYR A 1 195 ? -42.733 -22.722 63.490 1.00 81.19 195 TYR A C 1
ATOM 1561 O O . TYR A 1 195 ? -43.640 -23.547 63.542 1.00 81.19 195 TYR A O 1
ATOM 1569 N N . TYR A 1 196 ? -41.454 -23.084 63.349 1.00 78.44 196 TYR A N 1
ATOM 1570 C CA . TYR A 1 196 ? -41.021 -24.480 63.258 1.00 78.44 196 TYR A CA 1
ATOM 1571 C C . TYR A 1 196 ? -41.330 -25.268 64.530 1.00 78.44 196 TYR A C 1
ATOM 1573 O O . TYR A 1 196 ? -41.817 -26.391 64.448 1.00 78.44 196 TYR A O 1
ATOM 1581 N N . LEU A 1 197 ? -41.096 -24.684 65.706 1.00 75.81 197 LEU A N 1
ATOM 1582 C CA . LEU A 1 197 ? -41.416 -25.325 66.979 1.00 75.81 197 LEU A CA 1
ATOM 1583 C C . LEU A 1 197 ? -42.925 -25.535 67.140 1.00 75.81 197 LEU A C 1
ATOM 1585 O O . LEU A 1 197 ? -43.328 -26.619 67.546 1.00 75.81 197 LEU A O 1
ATOM 1589 N N . CYS A 1 198 ? -43.756 -24.558 66.769 1.00 74.88 198 CYS A N 1
ATOM 1590 C CA . CYS A 1 198 ? -45.214 -24.696 66.760 1.00 74.88 198 CYS A CA 1
ATOM 1591 C C . CYS A 1 198 ? -45.693 -25.744 65.747 1.00 74.88 198 CYS A C 1
ATOM 1593 O O . CYS A 1 198 ? -46.589 -26.521 66.062 1.00 74.88 198 CYS A O 1
ATOM 1595 N N . TYR A 1 199 ? -45.092 -25.794 64.556 1.00 76.69 199 TYR A N 1
ATOM 1596 C CA . TYR A 1 199 ? -45.428 -26.785 63.534 1.00 76.69 199 TYR A CA 1
ATOM 1597 C C . TYR A 1 199 ? -45.068 -28.208 63.986 1.00 76.69 199 TYR A C 1
ATOM 1599 O O . TYR A 1 199 ? -45.877 -29.122 63.853 1.00 76.69 199 TYR A O 1
ATOM 1607 N N . CYS A 1 200 ? -43.899 -28.390 64.606 1.00 71.56 200 CYS A N 1
ATOM 1608 C CA . CYS A 1 200 ? -43.498 -29.662 65.208 1.00 71.56 200 CYS A CA 1
ATOM 1609 C C . CYS A 1 200 ? -44.397 -30.063 66.389 1.00 71.56 200 CYS A C 1
ATOM 1611 O O . CYS A 1 200 ? -44.675 -31.244 66.553 1.00 71.56 200 CYS A O 1
ATOM 1613 N N . TYR A 1 201 ? -44.882 -29.101 67.183 1.00 68.06 201 TYR A N 1
ATOM 1614 C CA . TYR A 1 201 ? -45.802 -29.366 68.297 1.00 68.06 201 TYR A CA 1
ATOM 1615 C C . TYR A 1 201 ? -47.216 -29.760 67.851 1.00 68.06 201 TYR A C 1
ATOM 1617 O O . TYR A 1 201 ? -47.922 -30.401 68.616 1.00 68.06 201 TYR A O 1
ATOM 1625 N N . MET A 1 202 ? -47.646 -29.378 66.644 1.00 66.38 202 MET A N 1
ATOM 1626 C CA . MET A 1 202 ? -48.943 -29.794 66.086 1.00 66.38 202 MET A CA 1
ATOM 1627 C C . MET A 1 202 ? -48.905 -31.160 65.381 1.00 66.38 202 MET A C 1
ATOM 1629 O O . MET A 1 202 ? -49.955 -31.669 64.997 1.00 66.38 202 MET A O 1
ATOM 1633 N N . LEU A 1 203 ? -47.717 -31.738 65.182 1.00 62.31 203 LEU A N 1
ATOM 1634 C CA . LEU A 1 203 ? -47.512 -33.035 64.522 1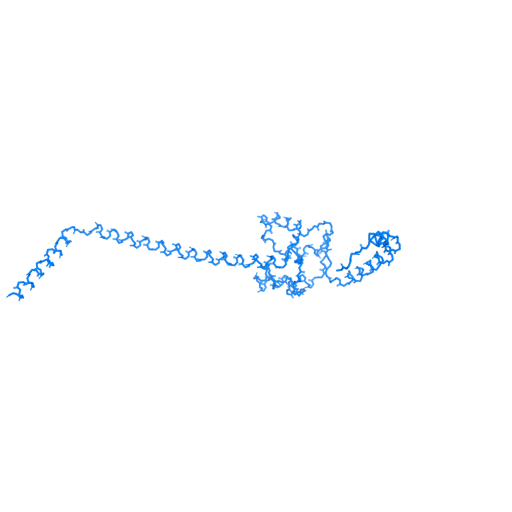.00 62.31 203 LEU A CA 1
ATOM 1635 C C . LEU A 1 203 ? -47.225 -34.191 65.503 1.00 62.31 203 LEU A C 1
ATOM 1637 O O . LEU A 1 203 ? -47.009 -35.316 65.050 1.00 62.31 203 LEU A O 1
ATOM 1641 N N . ILE A 1 204 ? -47.223 -33.922 66.813 1.00 56.69 204 ILE A N 1
ATOM 1642 C CA . ILE A 1 204 ? -47.103 -34.897 67.916 1.00 56.69 204 ILE A CA 1
ATOM 1643 C C . ILE A 1 204 ? -48.462 -35.009 68.604 1.00 56.69 204 ILE A C 1
ATOM 1645 O O . ILE A 1 204 ? -48.870 -36.153 68.899 1.00 56.69 204 ILE A O 1
#

Solvent-accessible surface area (backbone atoms only — not comparable to full-atom values): 11481 Å² total; per-residue (Å²): 132,80,84,75,54,67,67,60,53,50,52,50,52,53,46,60,69,28,66,65,36,43,45,67,64,44,47,50,51,49,49,52,52,50,51,57,53,56,73,66,49,81,65,58,73,55,47,76,91,54,48,54,42,58,52,34,47,52,54,11,61,76,67,75,51,55,58,87,77,57,40,39,66,72,36,39,54,61,33,24,26,39,96,89,66,52,60,48,49,56,70,60,53,50,49,51,51,50,44,44,72,76,36,67,70,38,53,48,78,53,76,72,11,54,67,24,65,74,75,41,70,74,58,93,46,66,40,83,51,57,49,75,69,51,30,47,70,55,41,48,54,51,46,52,52,52,53,52,49,51,52,52,50,51,53,51,51,54,50,50,54,51,54,54,50,52,51,53,53,48,53,52,48,51,54,52,61,74,62,56,57,67,67,58,59,51,49,54,52,51,52,50,52,51,48,51,53,53,53,56,62,73,75,110

Organism: NCBI:txid39325

Sequence (204 aa):
PEFVPREDWVKFIDYCNSEKFLVYVYVIPKSKRNKENRAKLIASCTLGRTSMLITRHKLAEERGVTDEEIGRVEVYIPAHTKKDKTIQCPDVIAELQNTKLKDPKSIQTGPNDVIAQKFGKERKGRTRGMGTGMSITLVEKVGHIVNENEELRSNNNELKFSTEKLRKDLDALTKYVGNIPVRHLIGFYVANVVYYLCYCYMLI